Protein AF-A0A4V5U7V6-F1 (afdb_monomer)

Secondary structure (DSSP, 8-state):
--HHHHHHHHHHHHHHHHHHHHHTTTTSTTHHHHHHHHHHHHHHHHHHHHHHH--EEEEE-TTT-PEEETT--PEEESTTS-EEE-HHHHHHHHTEEEHHHHHHHTTPPTTHHHHHHHTTTGGGGTTTSEEEETTEEEEETHHIIIIITTTS-SHHHH--HHHHHHHHHHHHHHHHHHHHHHTTT-GGGHHHHHHHHHHHHHHHHHHHHHHTT-S-EE-TTT--EE--SSPPPEETTEE--HHHHHHHHTEEEHHHHHHHTTPPTTHHHHHHHTTTTHHHHHTTSEEEETTEEEEEHHHHHHHHS----------------HHHHHHHHHHHHT--

pLDDT: mean 77.73, std 13.12, range [35.53, 94.88]

Solvent-accessible surface area (backbone atoms only — not comparable to full-atom values): 19075 Å² total; per-residue (Å²): 132,58,74,68,57,56,52,51,55,51,42,54,53,35,51,54,52,37,52,54,41,61,77,40,35,92,78,43,85,62,28,67,55,52,41,46,52,37,51,51,48,40,51,51,51,56,50,51,54,50,47,78,71,49,56,74,35,98,49,51,16,75,68,64,72,42,68,35,43,64,86,57,80,53,55,61,39,61,98,81,50,76,47,32,36,43,65,59,60,39,51,60,52,56,41,51,30,32,56,72,36,47,30,61,77,69,73,46,65,87,71,50,64,65,55,38,46,78,52,67,47,42,70,41,43,82,63,42,45,31,43,82,48,92,94,44,43,39,36,34,55,65,55,44,65,51,29,56,74,66,69,66,45,51,62,45,57,72,40,26,60,64,57,52,50,50,52,51,42,52,50,47,52,50,50,50,53,55,44,61,68,42,46,84,79,41,81,83,47,60,66,57,51,53,51,46,53,52,51,44,54,51,50,49,55,50,51,49,33,48,62,68,59,69,56,82,44,53,14,70,73,76,66,43,72,47,81,68,89,60,73,79,67,40,45,54,88,45,32,71,30,68,47,58,39,51,52,46,63,36,53,38,35,57,71,55,48,26,64,75,68,74,44,65,86,66,49,67,62,52,37,50,78,68,59,75,44,49,74,38,38,78,59,46,45,32,49,76,36,77,94,45,50,40,32,34,51,64,60,50,26,52,72,78,52,70,60,80,83,73,81,72,76,74,71,64,76,74,68,76,54,65,68,60,54,51,51,52,49,55,56,59,62,70,76,109

Structure (mmCIF, N/CA/C/O backbone):
data_AF-A0A4V5U7V6-F1
#
_entry.id   AF-A0A4V5U7V6-F1
#
loop_
_atom_site.group_PDB
_atom_site.id
_atom_site.type_symbol
_atom_site.label_atom_id
_atom_site.label_alt_id
_atom_site.label_comp_id
_atom_site.label_asym_id
_atom_site.label_entity_id
_atom_site.label_seq_id
_atom_site.pdbx_PDB_ins_code
_atom_site.Cartn_x
_atom_site.Cartn_y
_atom_site.Cartn_z
_atom_site.occupancy
_atom_site.B_iso_or_equiv
_atom_site.auth_seq_id
_atom_site.auth_comp_id
_atom_site.auth_asym_id
_atom_site.auth_atom_id
_atom_site.pdbx_PDB_model_num
ATOM 1 N N . MET A 1 1 ? 37.228 -2.764 10.387 1.00 49.88 1 MET A N 1
ATOM 2 C CA . MET A 1 1 ? 36.038 -2.116 9.800 1.00 49.88 1 MET A CA 1
ATOM 3 C C . MET A 1 1 ? 34.818 -2.808 10.359 1.00 49.88 1 MET A C 1
ATOM 5 O O . MET A 1 1 ? 34.787 -4.036 10.339 1.00 49.88 1 MET A O 1
ATOM 9 N N . ASN A 1 2 ? 33.888 -2.053 10.942 1.00 70.06 2 ASN A N 1
ATOM 10 C CA . ASN A 1 2 ? 32.629 -2.613 11.413 1.00 70.06 2 ASN A CA 1
ATOM 11 C C . ASN A 1 2 ? 31.788 -2.996 10.186 1.00 70.06 2 ASN A C 1
ATOM 13 O O . ASN A 1 2 ? 31.795 -2.268 9.197 1.00 70.06 2 ASN A O 1
ATOM 17 N N . ILE A 1 3 ? 31.067 -4.118 10.235 1.00 69.56 3 ILE A N 1
ATOM 18 C CA . ILE A 1 3 ? 30.175 -4.543 9.142 1.00 69.56 3 ILE A CA 1
ATOM 19 C C . ILE A 1 3 ? 29.204 -3.406 8.797 1.00 69.56 3 ILE A C 1
ATOM 21 O O . ILE A 1 3 ? 28.941 -3.155 7.629 1.00 69.56 3 ILE A O 1
ATOM 25 N N . PHE A 1 4 ? 28.735 -2.659 9.799 1.00 69.25 4 PHE A N 1
ATOM 26 C CA . PHE A 1 4 ? 27.843 -1.517 9.599 1.00 69.25 4 PHE A CA 1
ATOM 27 C C . PHE A 1 4 ? 28.471 -0.354 8.810 1.00 69.25 4 PHE A C 1
ATOM 29 O O . PHE A 1 4 ? 27.756 0.258 8.021 1.00 69.25 4 PHE A O 1
ATOM 36 N N . ASP A 1 5 ? 29.779 -0.106 8.948 1.00 71.81 5 ASP A N 1
ATOM 37 C CA . ASP A 1 5 ? 30.481 0.962 8.215 1.00 71.81 5 ASP A CA 1
ATOM 38 C C . ASP A 1 5 ? 30.550 0.647 6.710 1.00 71.81 5 ASP A C 1
ATOM 40 O O . ASP A 1 5 ? 30.402 1.533 5.872 1.00 71.81 5 ASP A O 1
ATOM 44 N N . ASP A 1 6 ? 30.721 -0.634 6.363 1.00 77.69 6 ASP A N 1
ATOM 45 C CA . ASP A 1 6 ? 30.740 -1.119 4.976 1.00 77.69 6 ASP A CA 1
ATOM 46 C C . ASP A 1 6 ? 29.344 -1.020 4.326 1.00 77.69 6 ASP A C 1
ATOM 48 O O . ASP A 1 6 ? 29.199 -0.608 3.173 1.00 77.69 6 ASP A O 1
ATOM 52 N N . TYR A 1 7 ? 28.282 -1.298 5.098 1.00 78.12 7 TYR A N 1
ATOM 53 C CA . TYR A 1 7 ? 26.900 -1.067 4.657 1.00 78.12 7 TYR A CA 1
ATOM 54 C C . TYR A 1 7 ? 26.616 0.418 4.402 1.00 78.12 7 TYR A C 1
ATOM 56 O O . TYR A 1 7 ? 25.991 0.740 3.392 1.00 78.12 7 TYR A O 1
ATOM 64 N N . ASP A 1 8 ? 27.073 1.315 5.278 1.00 79.75 8 ASP A N 1
ATOM 65 C CA . ASP A 1 8 ? 26.863 2.759 5.120 1.00 79.75 8 ASP A CA 1
ATOM 66 C C . ASP A 1 8 ? 27.609 3.328 3.918 1.00 79.75 8 ASP A C 1
ATOM 68 O O . ASP A 1 8 ? 27.032 4.070 3.121 1.00 79.75 8 ASP A O 1
ATOM 72 N N . GLN A 1 9 ? 28.857 2.908 3.719 1.00 83.81 9 GLN A N 1
ATOM 73 C CA . GLN A 1 9 ? 29.634 3.308 2.553 1.0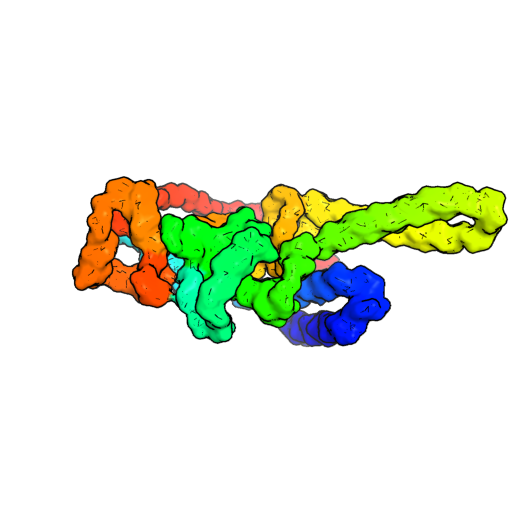0 83.81 9 GLN A CA 1
ATOM 74 C C . GLN A 1 9 ? 28.996 2.812 1.249 1.00 83.81 9 GLN A C 1
ATOM 76 O O . GLN A 1 9 ? 28.960 3.542 0.254 1.00 83.81 9 GLN A O 1
ATOM 81 N N . LYS A 1 10 ? 28.454 1.586 1.240 1.00 83.50 10 LYS A N 1
ATOM 82 C CA . LYS A 1 10 ? 27.773 1.046 0.061 1.00 83.50 10 LYS A CA 1
ATOM 83 C C . LYS A 1 10 ? 26.443 1.745 -0.218 1.00 83.50 10 LYS A C 1
ATOM 85 O O . LYS A 1 10 ? 26.123 1.976 -1.382 1.00 83.50 10 LYS A O 1
ATOM 90 N N . LEU A 1 11 ? 25.689 2.107 0.820 1.00 84.44 11 LEU A N 1
ATOM 91 C CA . LEU A 1 11 ? 24.453 2.878 0.677 1.00 84.44 11 LEU A CA 1
ATOM 92 C C . LEU A 1 11 ? 24.714 4.267 0.101 1.00 84.44 11 LEU A C 1
ATOM 94 O O . LEU A 1 11 ? 24.026 4.660 -0.836 1.00 84.44 11 LEU A O 1
ATOM 98 N N . ASP A 1 12 ? 25.736 4.968 0.589 1.00 86.69 12 ASP A N 1
ATOM 99 C CA . ASP A 1 12 ? 26.117 6.289 0.078 1.00 86.69 12 ASP A CA 1
ATOM 100 C C . ASP A 1 12 ? 26.513 6.238 -1.412 1.00 86.69 12 ASP A C 1
ATOM 102 O O . ASP A 1 12 ? 26.085 7.067 -2.215 1.00 86.69 12 ASP A O 1
ATOM 106 N N . GLN A 1 13 ? 27.252 5.201 -1.828 1.00 87.75 13 GLN A N 1
ATOM 107 C CA . GLN A 1 13 ? 27.568 4.970 -3.245 1.00 87.75 13 GLN A CA 1
ATOM 108 C C . GLN A 1 13 ? 26.318 4.743 -4.101 1.00 87.75 13 GLN A C 1
ATOM 110 O O . GLN A 1 13 ? 26.223 5.277 -5.206 1.00 87.75 13 GLN A O 1
ATOM 115 N N . LEU A 1 14 ? 25.370 3.943 -3.612 1.00 85.06 14 LEU A N 1
ATOM 116 C CA . LEU A 1 14 ? 24.139 3.653 -4.342 1.00 85.06 14 LEU A CA 1
ATOM 117 C C . LEU A 1 14 ? 23.226 4.884 -4.426 1.00 85.06 14 LEU A C 1
ATOM 119 O O . LEU A 1 14 ? 22.639 5.118 -5.478 1.00 85.06 14 LEU A O 1
ATOM 123 N N . HIS A 1 15 ? 23.147 5.701 -3.371 1.00 83.06 15 HIS A N 1
ATOM 124 C CA . HIS A 1 15 ? 22.410 6.967 -3.394 1.00 83.06 15 HIS A CA 1
ATOM 125 C C . HIS A 1 15 ? 22.985 7.943 -4.427 1.00 83.06 15 HIS A C 1
ATOM 127 O O . HIS A 1 15 ? 22.228 8.464 -5.242 1.00 83.06 15 HIS A O 1
ATOM 133 N N . LYS A 1 16 ? 24.313 8.100 -4.481 1.00 87.44 16 LYS A N 1
ATOM 134 C CA . LYS A 1 16 ? 24.987 8.916 -5.507 1.00 87.44 16 LYS A CA 1
ATOM 135 C C . LYS A 1 16 ? 24.740 8.400 -6.924 1.00 87.44 16 LYS A C 1
ATOM 137 O O . LYS A 1 16 ? 24.491 9.182 -7.835 1.00 87.44 16 LYS A O 1
ATOM 142 N N . ALA A 1 17 ? 24.777 7.080 -7.116 1.00 83.38 17 ALA A N 1
ATOM 143 C CA . ALA A 1 17 ? 24.455 6.471 -8.405 1.00 83.38 17 ALA A CA 1
ATOM 144 C C . ALA A 1 17 ? 22.991 6.719 -8.803 1.00 83.38 17 ALA A C 1
ATOM 146 O O . ALA A 1 17 ? 22.705 6.985 -9.966 1.00 83.38 17 ALA A O 1
ATOM 147 N N . HIS A 1 18 ? 22.069 6.664 -7.841 1.00 81.31 18 HIS A N 1
ATOM 148 C CA . HIS A 1 18 ? 20.660 6.948 -8.080 1.00 81.31 18 HIS A CA 1
ATOM 149 C C . HIS A 1 18 ? 20.425 8.409 -8.484 1.00 81.31 18 HIS A C 1
ATOM 151 O O . HIS A 1 18 ? 19.714 8.661 -9.452 1.00 81.31 18 HIS A O 1
ATOM 157 N N . GLU A 1 19 ? 21.056 9.362 -7.793 1.00 81.56 19 GLU A N 1
ATOM 158 C CA . GLU A 1 19 ? 20.987 10.789 -8.134 1.00 81.56 19 GLU A CA 1
ATOM 159 C C . GLU A 1 19 ? 21.502 11.059 -9.552 1.00 81.56 19 GLU A C 1
ATOM 161 O O . GLU A 1 19 ? 20.812 11.716 -10.329 1.00 81.56 19 GLU A O 1
ATOM 166 N N . ALA A 1 20 ? 22.636 10.464 -9.934 1.00 82.31 20 ALA A N 1
ATOM 167 C CA . ALA A 1 20 ? 23.183 10.588 -11.286 1.00 82.31 20 ALA A CA 1
ATOM 168 C C . ALA A 1 20 ? 22.248 10.009 -12.368 1.00 82.31 20 ALA A C 1
ATOM 170 O O . ALA A 1 20 ? 22.123 10.573 -13.455 1.00 82.31 20 ALA A O 1
ATOM 171 N N . ILE A 1 21 ? 21.556 8.897 -12.080 1.00 79.69 21 ILE A N 1
ATOM 172 C CA . ILE A 1 21 ? 20.569 8.321 -13.009 1.00 79.69 21 ILE A CA 1
ATOM 173 C C . ILE A 1 21 ? 19.358 9.245 -13.170 1.00 79.69 21 ILE A C 1
ATOM 175 O O . ILE A 1 21 ? 18.838 9.363 -14.278 1.00 79.69 21 ILE A O 1
ATOM 179 N N . ILE A 1 22 ? 18.900 9.898 -12.097 1.00 77.50 22 ILE A N 1
ATOM 180 C CA . ILE A 1 22 ? 17.799 10.869 -12.177 1.00 77.50 22 ILE A CA 1
ATOM 181 C C . ILE A 1 22 ? 18.229 12.108 -12.972 1.00 77.50 22 ILE A C 1
ATOM 183 O O . ILE A 1 22 ? 17.466 12.586 -13.809 1.00 77.50 22 ILE A O 1
ATOM 187 N N . GLU A 1 23 ? 19.437 12.622 -12.739 1.00 82.75 23 GLU A N 1
ATOM 188 C CA . GLU A 1 23 ? 19.948 13.819 -13.418 1.00 82.75 23 GLU A CA 1
ATOM 189 C C . GLU A 1 23 ? 20.074 13.614 -14.935 1.00 82.75 23 GLU A C 1
ATOM 191 O O . GLU A 1 23 ? 19.765 14.511 -15.718 1.00 82.75 23 GLU A O 1
ATOM 196 N N . HIS A 1 24 ? 20.454 12.409 -15.363 1.00 82.00 24 HIS A N 1
ATOM 197 C CA . HIS A 1 24 ? 20.621 12.051 -16.775 1.00 82.00 24 HIS A CA 1
ATOM 198 C C . HIS A 1 24 ? 19.517 11.119 -17.290 1.00 82.00 24 HIS A C 1
ATOM 200 O O . HIS A 1 24 ? 19.703 10.383 -18.263 1.00 82.00 24 HIS A O 1
ATOM 206 N N . PHE A 1 25 ? 18.342 11.150 -16.658 1.00 71.56 25 PHE A N 1
ATOM 207 C CA . PHE A 1 25 ? 17.263 10.193 -16.913 1.00 71.56 25 PHE A CA 1
ATOM 208 C C . PHE A 1 25 ? 16.831 10.144 -18.384 1.00 71.56 25 PHE A C 1
ATOM 210 O O . PHE A 1 25 ? 16.525 9.082 -18.918 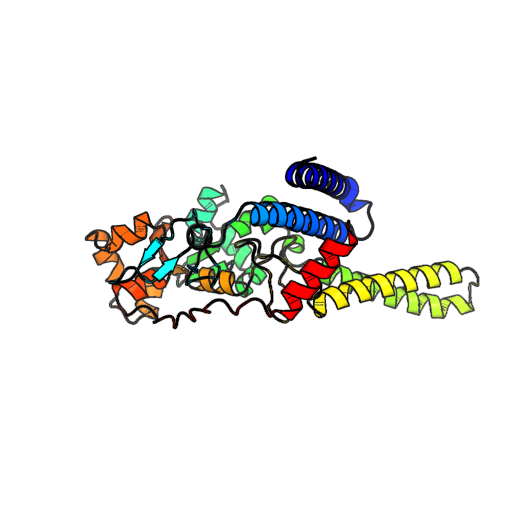1.00 71.56 25 PHE A O 1
ATOM 217 N N . HIS A 1 26 ? 16.827 11.292 -19.061 1.00 70.25 26 HIS A N 1
ATOM 218 C CA . HIS A 1 26 ? 16.418 11.396 -20.463 1.00 70.25 26 HIS A CA 1
ATOM 219 C C . HIS A 1 26 ? 17.509 10.979 -21.463 1.00 70.25 26 HIS A C 1
ATOM 221 O O . HIS A 1 26 ? 17.208 10.761 -22.634 1.00 70.25 26 HIS A O 1
ATOM 227 N N . GLU A 1 27 ? 18.757 10.859 -21.013 1.00 75.06 27 GLU A N 1
ATOM 228 C CA . GLU A 1 27 ? 19.923 10.557 -21.851 1.00 75.06 27 GLU A CA 1
ATOM 229 C C . GLU A 1 27 ? 20.339 9.082 -21.748 1.00 75.06 27 GLU A C 1
ATOM 231 O O . GLU A 1 27 ? 20.964 8.532 -22.659 1.00 75.06 27 GLU A O 1
ATOM 236 N N . LEU A 1 28 ? 19.968 8.415 -20.650 1.00 68.25 28 LEU A N 1
ATOM 237 C CA . LEU A 1 28 ? 20.347 7.036 -20.371 1.00 68.25 28 LEU A CA 1
ATOM 238 C C . LEU A 1 28 ? 19.379 6.021 -21.009 1.00 68.25 28 LEU A C 1
ATOM 240 O O . LEU A 1 28 ? 18.157 6.116 -20.852 1.00 68.25 28 LEU A O 1
ATOM 244 N N . PRO A 1 29 ? 19.890 4.968 -21.676 1.00 64.69 29 PRO A N 1
ATOM 245 C CA . PRO A 1 29 ? 19.044 3.875 -22.137 1.00 64.69 29 PRO A CA 1
ATOM 246 C C . PRO A 1 29 ? 18.485 3.096 -20.938 1.00 64.69 29 PRO A C 1
ATOM 248 O O . PRO A 1 29 ? 19.225 2.697 -20.044 1.00 64.69 29 PRO A O 1
ATOM 251 N N . ASP A 1 30 ? 17.176 2.842 -20.937 1.00 63.41 30 ASP A N 1
ATOM 252 C CA . ASP A 1 30 ? 16.476 2.111 -19.870 1.00 63.41 30 ASP A CA 1
ATOM 253 C C . ASP A 1 30 ? 16.604 2.777 -18.487 1.00 63.41 30 ASP A C 1
ATOM 255 O O . ASP A 1 30 ? 16.595 2.088 -17.464 1.00 63.41 30 ASP A O 1
ATOM 259 N N . ALA A 1 31 ? 16.703 4.112 -18.438 1.00 66.50 31 ALA A N 1
ATOM 260 C CA . ALA A 1 31 ? 16.844 4.884 -17.201 1.00 66.50 31 ALA A CA 1
ATOM 261 C C . ALA A 1 31 ? 15.814 4.499 -16.126 1.00 66.50 31 ALA A C 1
ATOM 263 O O . ALA A 1 31 ? 16.182 4.323 -14.967 1.00 66.50 31 ALA A O 1
ATOM 264 N N . SER A 1 32 ? 14.556 4.249 -16.509 1.00 63.47 32 SER A N 1
ATOM 265 C CA . SER A 1 32 ? 13.504 3.759 -15.605 1.00 63.47 32 SER A CA 1
ATOM 266 C C . SER A 1 32 ? 13.885 2.449 -14.902 1.00 63.47 32 SER A C 1
ATOM 268 O O . SER A 1 32 ? 13.699 2.312 -13.694 1.00 63.47 32 SER A O 1
ATOM 270 N N . TYR A 1 33 ? 14.448 1.484 -15.640 1.00 64.62 33 TYR A N 1
ATOM 271 C CA . TYR A 1 33 ? 14.903 0.208 -15.082 1.00 64.62 33 TYR A CA 1
ATOM 272 C C . TYR A 1 33 ? 16.172 0.382 -14.244 1.00 64.62 33 TYR A C 1
ATOM 274 O O . TYR A 1 33 ? 16.295 -0.234 -13.188 1.00 64.62 33 TYR A O 1
ATOM 282 N N . GLN A 1 34 ? 17.112 1.216 -14.693 1.00 69.25 34 GLN A N 1
ATOM 283 C CA . GLN A 1 34 ? 18.350 1.473 -13.956 1.00 69.25 34 GLN A CA 1
ATOM 284 C C . GLN A 1 34 ? 18.064 2.150 -12.611 1.00 69.25 34 GLN A C 1
ATOM 286 O O . GLN A 1 34 ? 18.539 1.672 -11.582 1.00 69.25 34 GLN A O 1
ATOM 291 N N . ALA A 1 35 ? 17.220 3.187 -12.604 1.00 68.81 35 ALA A N 1
ATOM 292 C CA . ALA A 1 35 ? 16.759 3.857 -11.391 1.00 68.81 35 ALA A CA 1
ATOM 293 C C . ALA A 1 35 ? 16.088 2.852 -10.452 1.00 68.81 35 ALA A C 1
ATOM 295 O O . ALA A 1 35 ? 16.489 2.711 -9.298 1.00 68.81 35 ALA A O 1
ATOM 296 N N . PHE A 1 36 ? 15.149 2.057 -10.976 1.00 64.69 36 PHE A N 1
ATOM 297 C CA . PHE A 1 36 ? 14.493 0.999 -10.213 1.00 64.69 36 PHE A CA 1
ATOM 298 C C . PHE A 1 36 ? 15.490 -0.007 -9.612 1.00 64.69 36 PHE A C 1
ATOM 300 O O . PHE A 1 36 ? 15.376 -0.352 -8.435 1.00 64.69 36 PHE A O 1
ATOM 307 N N . SER A 1 37 ? 16.464 -0.476 -10.396 1.00 69.25 37 SER A N 1
ATOM 308 C CA . SER A 1 37 ? 17.466 -1.453 -9.962 1.00 69.25 37 SER A CA 1
ATOM 309 C C . SER A 1 37 ? 18.327 -0.898 -8.831 1.00 69.25 37 SER A C 1
ATOM 311 O O . SER A 1 37 ? 18.523 -1.577 -7.823 1.00 69.25 37 SER A O 1
ATOM 313 N N . VAL A 1 38 ? 18.797 0.346 -8.960 1.00 74.06 38 VAL A N 1
ATOM 314 C CA . VAL A 1 38 ? 19.600 0.999 -7.921 1.00 74.06 38 VAL A CA 1
ATOM 315 C C . VAL A 1 38 ? 18.760 1.258 -6.672 1.00 74.06 38 VAL A C 1
ATOM 317 O O . VAL A 1 38 ? 19.194 0.920 -5.576 1.00 74.06 38 VAL A O 1
ATOM 320 N N . GLU A 1 39 ? 17.521 1.743 -6.792 1.00 66.88 39 GLU A N 1
ATOM 321 C CA . GLU A 1 39 ? 16.628 1.878 -5.634 1.00 66.88 39 GLU A CA 1
ATOM 322 C C . GLU A 1 39 ? 16.313 0.536 -4.964 1.00 66.88 39 GLU A C 1
ATOM 324 O O . GLU A 1 39 ? 16.122 0.464 -3.747 1.00 66.88 39 GLU A O 1
ATOM 329 N N . ALA A 1 40 ? 16.181 -0.539 -5.740 1.00 63.75 40 ALA A N 1
ATOM 330 C CA . ALA A 1 40 ? 15.987 -1.878 -5.204 1.00 63.75 40 ALA A CA 1
ATOM 331 C C . ALA A 1 40 ? 17.232 -2.340 -4.430 1.00 63.75 40 ALA A C 1
ATOM 333 O O . ALA A 1 40 ? 17.095 -2.937 -3.360 1.00 63.75 40 ALA A O 1
ATOM 334 N N . GLU A 1 41 ? 18.436 -2.023 -4.913 1.00 70.06 41 GLU A N 1
ATOM 335 C CA . GLU A 1 41 ? 19.688 -2.278 -4.196 1.00 70.06 41 GLU A CA 1
ATOM 336 C C . GLU A 1 41 ? 19.819 -1.440 -2.923 1.00 70.06 41 GLU A C 1
ATOM 338 O O . GLU A 1 41 ? 20.085 -2.021 -1.870 1.00 70.06 41 GLU A O 1
ATOM 343 N N . ILE A 1 42 ? 19.548 -0.130 -2.974 1.00 74.06 42 ILE A N 1
ATOM 344 C CA . ILE A 1 42 ? 19.508 0.754 -1.794 1.00 74.06 42 ILE A CA 1
ATOM 345 C C . ILE A 1 42 ? 18.581 0.148 -0.744 1.00 74.06 42 ILE A C 1
ATOM 347 O O . ILE A 1 42 ? 18.988 -0.105 0.389 1.00 74.06 42 ILE A O 1
ATOM 351 N N . ARG A 1 43 ? 17.341 -0.174 -1.134 1.00 63.06 43 ARG A N 1
ATOM 352 C CA . ARG A 1 43 ? 16.363 -0.803 -0.237 1.00 63.06 43 ARG A CA 1
ATOM 353 C C . ARG A 1 43 ? 16.888 -2.120 0.327 1.00 63.06 43 ARG A C 1
ATOM 355 O O . ARG A 1 43 ? 16.771 -2.358 1.525 1.00 63.06 43 ARG A O 1
ATOM 362 N N . ASN A 1 44 ? 17.496 -2.975 -0.491 1.00 64.69 44 ASN A N 1
ATOM 363 C CA . ASN A 1 44 ? 18.045 -4.248 -0.026 1.00 64.69 44 ASN A CA 1
ATOM 364 C C . ASN A 1 44 ? 19.184 -4.072 0.987 1.00 64.69 44 ASN A C 1
ATOM 366 O O . ASN A 1 44 ? 19.208 -4.799 1.983 1.00 64.69 44 ASN A O 1
ATOM 370 N N . PHE A 1 45 ? 20.102 -3.132 0.760 1.00 70.88 45 PHE A N 1
ATOM 371 C CA . PHE A 1 45 ? 21.208 -2.848 1.675 1.00 70.88 45 PHE A CA 1
ATOM 372 C C . PHE A 1 45 ? 20.716 -2.209 2.979 1.00 70.88 45 PHE A C 1
ATOM 374 O O . PHE A 1 45 ? 21.066 -2.709 4.049 1.00 70.88 45 PHE A O 1
ATOM 381 N N . SER A 1 46 ? 19.829 -1.213 2.912 1.00 67.31 46 SER A N 1
ATOM 382 C CA . SER A 1 46 ? 19.236 -0.570 4.093 1.00 67.31 46 SER A CA 1
ATOM 383 C C . SER A 1 46 ? 18.489 -1.578 4.960 1.00 67.31 46 SER A C 1
ATOM 385 O O . SER A 1 46 ? 18.663 -1.610 6.174 1.00 67.31 46 SER A O 1
ATOM 387 N N . LEU A 1 47 ? 17.726 -2.482 4.341 1.00 62.69 47 LEU A N 1
ATOM 388 C CA . LEU A 1 47 ? 16.974 -3.516 5.056 1.00 62.69 47 LEU A CA 1
ATOM 389 C C . LEU A 1 47 ? 17.863 -4.644 5.601 1.00 62.69 47 LEU A C 1
ATOM 391 O O . LEU A 1 47 ? 17.547 -5.234 6.632 1.00 62.69 47 LEU A O 1
ATOM 395 N N . ARG A 1 48 ? 18.963 -5.002 4.923 1.00 68.81 48 ARG A N 1
ATOM 396 C CA . ARG A 1 48 ? 19.954 -5.948 5.474 1.00 68.81 48 ARG A CA 1
ATOM 397 C C . ARG A 1 48 ? 20.616 -5.361 6.713 1.00 68.81 48 ARG A C 1
ATOM 399 O O . ARG A 1 48 ? 20.721 -6.068 7.712 1.00 68.81 48 ARG A O 1
ATOM 406 N N . LYS A 1 49 ? 20.972 -4.075 6.663 1.00 71.62 49 LYS A N 1
ATOM 407 C CA . LYS A 1 49 ? 21.450 -3.321 7.821 1.00 71.62 49 LYS A CA 1
ATOM 408 C C . LYS A 1 49 ? 20.410 -3.336 8.949 1.00 71.62 49 LYS A C 1
ATOM 410 O O . LYS A 1 49 ? 20.744 -3.736 10.059 1.00 71.62 49 LYS A O 1
ATOM 415 N N . GLU A 1 50 ? 19.144 -3.039 8.638 1.00 64.38 50 GLU A N 1
ATOM 416 C CA . GLU A 1 50 ? 18.021 -3.060 9.594 1.00 64.38 50 GLU A CA 1
ATOM 417 C C . GLU A 1 50 ? 17.835 -4.446 10.246 1.00 64.38 50 GLU A C 1
ATOM 419 O O . GLU A 1 50 ? 17.636 -4.558 11.451 1.00 64.38 50 GLU A O 1
ATOM 424 N N . ARG A 1 51 ? 17.960 -5.541 9.489 1.00 62.34 51 ARG A N 1
ATOM 425 C CA . ARG A 1 51 ? 17.841 -6.908 10.033 1.00 62.34 51 ARG A CA 1
ATOM 426 C C . ARG A 1 51 ? 19.000 -7.318 10.918 1.00 62.34 51 ARG A C 1
ATOM 428 O O . ARG A 1 51 ? 18.776 -8.031 11.885 1.00 62.34 51 ARG A O 1
ATOM 435 N N . LEU A 1 52 ? 20.217 -6.902 10.578 1.00 65.62 52 LEU A N 1
ATOM 436 C CA . LEU A 1 52 ? 21.375 -7.132 11.441 1.00 65.62 52 LEU A CA 1
ATOM 437 C C . LEU A 1 52 ? 21.210 -6.405 12.784 1.00 65.62 52 LEU A C 1
ATOM 439 O O . LEU A 1 52 ? 21.768 -6.856 13.778 1.00 65.62 52 LEU A O 1
ATOM 443 N N . SER A 1 53 ? 20.406 -5.337 12.823 1.00 62.00 53 SER A N 1
ATOM 444 C CA . SER A 1 53 ? 20.010 -4.651 14.056 1.00 62.00 53 SER A CA 1
ATOM 445 C C . SER A 1 53 ? 18.740 -5.189 14.734 1.00 62.00 53 SER A C 1
ATOM 447 O O . SER A 1 53 ? 18.523 -4.872 15.898 1.00 62.00 53 SER A O 1
ATOM 449 N N . ILE A 1 54 ? 17.901 -5.998 14.069 1.00 63.03 54 ILE A N 1
ATOM 450 C CA . ILE A 1 54 ? 16.630 -6.483 14.640 1.00 63.03 54 ILE A CA 1
ATOM 451 C C . ILE A 1 54 ? 16.782 -7.900 15.195 1.00 63.03 54 ILE A C 1
ATOM 453 O O . ILE A 1 54 ? 17.029 -8.857 14.462 1.00 63.03 54 ILE A O 1
ATOM 457 N N . ILE A 1 55 ? 16.489 -8.058 16.486 1.00 66.25 55 ILE A N 1
ATOM 458 C CA . ILE A 1 55 ? 16.254 -9.363 17.109 1.00 66.25 55 ILE A CA 1
ATOM 459 C C . ILE A 1 55 ? 14.763 -9.702 16.920 1.00 66.25 55 ILE A C 1
ATOM 461 O O . ILE A 1 55 ? 13.913 -9.019 17.502 1.00 66.25 55 ILE A O 1
ATOM 465 N N . PRO A 1 56 ? 14.397 -10.706 16.098 1.00 62.00 56 PRO A N 1
ATOM 466 C CA . PRO A 1 56 ? 12.996 -11.057 15.887 1.00 62.00 56 PRO A CA 1
ATOM 467 C C . PRO A 1 56 ? 12.397 -11.653 17.165 1.00 62.00 56 PRO A C 1
ATOM 469 O O . PRO A 1 56 ? 12.991 -12.522 17.806 1.00 62.00 56 PRO A O 1
ATOM 472 N N . SER A 1 57 ? 11.200 -11.199 17.534 1.00 68.38 57 SER A N 1
ATOM 473 C CA . SER A 1 57 ? 10.445 -11.774 18.647 1.00 68.38 57 SER A CA 1
ATOM 474 C C . SER A 1 57 ? 9.694 -13.043 18.219 1.00 68.38 57 SER A C 1
ATOM 476 O O . SER A 1 57 ? 9.484 -13.302 17.035 1.00 68.38 57 SER A O 1
ATOM 478 N N . LYS A 1 58 ? 9.211 -13.820 19.198 1.00 72.56 58 LYS A N 1
ATOM 479 C CA . LYS A 1 58 ? 8.299 -14.959 18.958 1.00 72.56 58 LYS A CA 1
ATOM 480 C C . LYS A 1 58 ? 6.878 -14.528 18.568 1.00 72.56 58 LYS A C 1
ATOM 482 O O . LYS A 1 58 ? 6.029 -15.380 18.325 1.00 72.56 58 LYS A O 1
ATOM 487 N N . THR A 1 59 ? 6.603 -13.227 18.558 1.00 80.19 59 THR A N 1
ATOM 488 C CA . THR A 1 59 ? 5.262 -12.682 18.371 1.00 80.19 59 THR A CA 1
ATOM 489 C C . THR A 1 59 ? 5.101 -12.200 16.938 1.00 80.19 59 THR A C 1
ATOM 491 O O . THR A 1 59 ? 5.934 -11.443 16.441 1.00 80.19 59 THR A O 1
ATOM 494 N N . SER A 1 60 ? 4.017 -12.602 16.280 1.00 85.19 60 SER A N 1
ATOM 495 C CA . SER A 1 60 ? 3.642 -12.095 14.963 1.00 85.19 60 SER A CA 1
ATOM 496 C C . SER A 1 60 ? 2.467 -11.116 15.032 1.00 85.19 60 SER A C 1
ATOM 498 O O . SER A 1 60 ? 1.613 -11.165 15.925 1.00 85.19 60 SER A O 1
ATOM 500 N N . CYS A 1 61 ? 2.432 -10.207 14.064 1.00 86.62 61 CYS A N 1
ATOM 501 C CA . CYS A 1 61 ? 1.281 -9.379 13.755 1.00 86.62 61 CYS A CA 1
ATOM 502 C C . CYS A 1 61 ? 0.203 -10.233 13.087 1.00 86.62 61 CYS A C 1
ATOM 504 O O . CYS A 1 61 ? 0.477 -10.909 12.104 1.00 86.62 61 CYS A O 1
ATOM 506 N N . HIS A 1 62 ? -1.030 -10.143 13.570 1.00 88.38 62 HIS A N 1
ATOM 507 C CA . HIS A 1 62 ? -2.163 -10.914 13.059 1.00 88.38 62 HIS A CA 1
ATOM 508 C C . HIS A 1 62 ? -2.793 -10.295 11.796 1.00 88.38 62 HIS A C 1
ATOM 510 O O . HIS A 1 62 ? -3.646 -10.906 11.165 1.00 88.38 62 HIS A O 1
ATOM 516 N N . LEU A 1 63 ? -2.397 -9.070 11.422 1.00 85.81 63 LEU A N 1
ATOM 517 C CA . LEU A 1 63 ? -2.875 -8.407 10.202 1.00 85.81 63 LEU A CA 1
ATOM 518 C C . LEU A 1 63 ? -1.971 -8.651 8.988 1.00 85.81 63 LEU A C 1
ATOM 520 O O . LEU A 1 63 ? -2.466 -8.769 7.869 1.00 85.81 63 LEU A O 1
ATOM 524 N N . CYS A 1 64 ? -0.652 -8.700 9.188 1.00 81.69 64 CYS A N 1
ATOM 525 C CA . CYS A 1 64 ? 0.314 -8.873 8.099 1.00 81.69 64 CYS A CA 1
ATOM 526 C C . CYS A 1 64 ? 1.158 -10.148 8.198 1.00 81.69 64 CYS A C 1
ATOM 528 O O . CYS A 1 64 ? 2.029 -10.344 7.350 1.00 81.69 64 CYS A O 1
ATOM 530 N N . ASP A 1 65 ? 0.931 -10.975 9.223 1.00 81.00 65 ASP A N 1
ATOM 531 C CA . ASP A 1 65 ? 1.641 -12.230 9.511 1.00 81.00 65 ASP A CA 1
ATOM 532 C C . ASP A 1 65 ? 3.165 -12.083 9.690 1.00 81.00 65 ASP A C 1
ATOM 534 O O . ASP A 1 65 ? 3.922 -13.050 9.599 1.00 81.00 65 ASP A O 1
ATOM 538 N N . GLN A 1 66 ? 3.647 -10.867 9.965 1.00 78.06 66 GLN A N 1
ATOM 539 C CA . GLN A 1 66 ? 5.072 -10.593 10.169 1.00 78.06 66 GLN A CA 1
ATOM 540 C C . GLN A 1 66 ? 5.476 -10.713 11.628 1.00 78.06 66 GLN A C 1
ATOM 542 O O . GLN A 1 66 ? 4.733 -10.301 12.516 1.00 78.06 66 GLN A O 1
ATOM 547 N N . PHE A 1 67 ? 6.691 -11.201 11.868 1.00 79.50 67 PHE A N 1
ATOM 548 C CA . PHE A 1 67 ? 7.304 -11.166 13.191 1.00 79.50 67 PHE A CA 1
ATOM 549 C C . PHE A 1 67 ? 7.596 -9.729 13.618 1.00 79.50 67 PHE A C 1
ATOM 551 O O . PHE A 1 67 ? 8.145 -8.943 12.846 1.00 79.50 67 PHE A O 1
ATOM 558 N N . LEU A 1 68 ? 7.234 -9.418 14.857 1.00 80.31 68 LEU A N 1
ATOM 559 C CA . LEU A 1 68 ? 7.529 -8.145 15.500 1.00 80.31 68 LEU A CA 1
ATOM 560 C C . LEU A 1 68 ? 8.989 -8.124 15.948 1.00 80.31 68 LEU A C 1
ATOM 562 O O . LEU A 1 68 ? 9.524 -9.162 16.365 1.00 80.31 68 LEU A O 1
ATOM 566 N N . ALA A 1 69 ? 9.616 -6.950 15.924 1.00 75.62 69 ALA A N 1
ATOM 567 C CA . ALA A 1 69 ? 10.910 -6.773 16.574 1.00 75.62 69 ALA A CA 1
ATOM 568 C C . ALA A 1 69 ? 10.768 -6.966 18.095 1.00 75.62 69 ALA A C 1
ATOM 570 O O . ALA A 1 69 ? 9.711 -6.698 18.661 1.00 75.62 69 ALA A O 1
ATOM 571 N N . TYR A 1 70 ? 11.822 -7.431 18.772 1.00 70.62 70 TYR A N 1
ATOM 572 C CA . TYR A 1 70 ? 11.801 -7.638 20.227 1.00 70.62 70 TYR A CA 1
ATOM 573 C C . TYR A 1 70 ? 11.430 -6.370 21.015 1.00 70.62 70 TYR A C 1
ATOM 575 O O . TYR A 1 70 ? 10.737 -6.450 22.025 1.00 70.62 70 TYR A O 1
ATOM 583 N N . GLU A 1 71 ? 11.857 -5.208 20.526 1.00 75.00 71 GLU A N 1
ATOM 584 C CA . GLU A 1 71 ? 11.610 -3.901 21.143 1.00 75.00 71 GLU A CA 1
ATOM 585 C C . GLU A 1 71 ? 10.258 -3.287 20.738 1.00 75.00 71 GLU A C 1
ATOM 587 O O . GLU A 1 71 ? 9.810 -2.310 21.338 1.00 75.00 71 GLU A O 1
ATOM 592 N N . GLU A 1 72 ? 9.582 -3.846 19.730 1.00 77.75 72 GLU A N 1
ATOM 593 C CA . GLU A 1 72 ? 8.305 -3.327 19.245 1.00 77.75 72 GLU A CA 1
ATOM 594 C C . GLU A 1 72 ? 7.165 -3.733 20.189 1.00 77.75 72 GLU A C 1
ATOM 596 O O . GLU A 1 72 ? 6.922 -4.917 20.432 1.00 77.75 72 GLU A O 1
ATOM 601 N N . VAL A 1 73 ? 6.419 -2.746 20.696 1.00 82.75 73 VAL A N 1
ATOM 602 C CA . VAL A 1 73 ? 5.226 -2.981 21.521 1.00 82.75 73 VAL A CA 1
ATOM 603 C C . VAL A 1 73 ? 3.991 -3.034 20.614 1.00 82.75 73 VAL A C 1
ATOM 605 O O . VAL A 1 73 ? 3.560 -1.987 20.126 1.00 82.75 73 VAL A O 1
ATOM 608 N N . PRO A 1 74 ? 3.383 -4.213 20.380 1.00 87.06 74 PRO A N 1
ATOM 609 C CA . PRO A 1 74 ? 2.194 -4.300 19.546 1.00 87.06 74 PRO A CA 1
ATOM 610 C C . PRO A 1 74 ? 0.960 -3.754 20.257 1.00 87.06 74 PRO A C 1
ATOM 612 O O . PRO A 1 74 ? 0.801 -3.890 21.476 1.00 87.06 74 PRO A O 1
ATOM 615 N N . THR A 1 75 ? 0.009 -3.260 19.472 1.00 87.69 75 THR A N 1
ATOM 616 C CA . THR A 1 75 ? -1.349 -3.027 19.962 1.00 87.69 75 THR A CA 1
ATOM 617 C C . THR A 1 75 ? -2.037 -4.368 20.173 1.00 87.69 75 THR A C 1
ATOM 619 O O . THR A 1 75 ? -2.141 -5.175 19.248 1.00 87.69 75 THR A O 1
ATOM 622 N N . LYS A 1 76 ? -2.504 -4.601 21.404 1.00 87.88 76 LYS A N 1
ATOM 623 C CA . LYS A 1 76 ? -3.151 -5.851 21.810 1.00 87.88 76 LYS A CA 1
ATOM 624 C C . LYS A 1 76 ? -4.663 -5.684 21.913 1.00 87.88 76 LYS A C 1
ATOM 626 O O . LYS A 1 76 ? -5.127 -4.868 22.707 1.00 87.88 76 LYS A O 1
ATOM 631 N N . LEU A 1 77 ? -5.409 -6.493 21.166 1.00 85.69 77 LEU A N 1
ATOM 632 C CA . LEU A 1 77 ? -6.875 -6.538 21.156 1.00 85.69 77 LEU A CA 1
ATOM 633 C C . LEU A 1 77 ? -7.405 -7.890 21.665 1.00 85.69 77 LEU A C 1
ATOM 635 O O . LEU A 1 77 ? -6.643 -8.842 21.878 1.00 85.69 77 LEU A O 1
ATOM 639 N N . GLY A 1 78 ? -8.721 -7.978 21.868 1.00 79.69 78 GLY A N 1
ATOM 640 C CA . GLY A 1 78 ? -9.389 -9.158 22.407 1.00 79.69 78 GLY A CA 1
ATOM 641 C C . GLY A 1 78 ? -9.464 -9.174 23.932 1.00 79.69 78 GLY A C 1
ATOM 642 O O . GLY A 1 78 ? -8.615 -8.624 24.636 1.00 79.69 78 GLY A O 1
ATOM 643 N N . LYS A 1 79 ? -10.456 -9.899 24.469 1.00 73.94 79 LYS A N 1
ATOM 644 C CA . LYS A 1 79 ? -10.670 -10.065 25.924 1.00 73.94 79 LYS A CA 1
ATOM 645 C C . LYS A 1 79 ? -9.422 -10.568 26.663 1.00 73.94 79 LYS A C 1
ATOM 647 O O . LYS A 1 79 ? -9.190 -10.185 27.804 1.00 73.94 79 LYS A O 1
ATOM 652 N N . LYS A 1 80 ? -8.615 -11.410 26.005 1.00 76.06 80 LYS A N 1
ATOM 653 C CA . LYS A 1 80 ? -7.357 -11.970 26.532 1.00 76.06 80 LYS A CA 1
ATOM 654 C C . LYS A 1 80 ? -6.100 -11.212 26.075 1.00 76.06 80 LYS A C 1
ATOM 656 O O . LYS A 1 80 ? -5.000 -11.651 26.394 1.00 76.06 80 LYS A O 1
ATOM 661 N N . LYS A 1 81 ? -6.236 -10.106 25.327 1.00 80.00 81 LYS A N 1
ATOM 662 C CA . LYS A 1 81 ? -5.115 -9.358 24.722 1.00 80.00 81 LYS A CA 1
ATOM 663 C C . LYS A 1 81 ? -4.180 -10.237 23.875 1.00 80.00 81 LYS A C 1
ATOM 665 O O . LYS A 1 81 ? -2.970 -10.024 23.855 1.00 80.00 81 LYS A O 1
ATOM 670 N N . SER A 1 82 ? -4.735 -11.256 23.219 1.00 81.12 82 SER A N 1
ATOM 671 C CA . SER A 1 82 ? -3.984 -12.228 22.418 1.00 81.12 82 SER A CA 1
ATOM 672 C C . SER A 1 82 ? -3.763 -11.773 20.978 1.00 81.12 82 SER A C 1
ATOM 674 O O . SER A 1 82 ? -2.848 -12.265 20.326 1.00 81.12 82 SER A O 1
ATOM 676 N N . PHE A 1 83 ? -4.575 -10.836 20.485 1.00 85.44 83 PHE A N 1
ATOM 677 C CA . PHE A 1 83 ? -4.503 -10.367 19.109 1.00 85.44 83 PHE A CA 1
ATOM 678 C C . PHE A 1 83 ? -3.516 -9.202 19.007 1.00 85.44 83 PHE A C 1
ATOM 680 O O . PHE A 1 83 ? -3.776 -8.131 19.545 1.00 85.44 83 PHE A O 1
ATOM 687 N N . ASN A 1 84 ? -2.388 -9.403 18.327 1.00 89.44 84 ASN A N 1
ATOM 688 C CA . ASN A 1 84 ? -1.304 -8.421 18.220 1.00 89.44 84 ASN A CA 1
ATOM 689 C C . ASN A 1 84 ? -1.294 -7.748 16.843 1.00 89.44 84 ASN A C 1
ATOM 691 O O . ASN A 1 84 ? -1.314 -8.438 15.823 1.00 89.44 84 ASN A O 1
ATOM 695 N N . ILE A 1 85 ? -1.175 -6.421 16.815 1.00 90.25 85 ILE A N 1
ATOM 696 C CA . ILE A 1 85 ? -1.033 -5.617 15.595 1.00 90.25 85 ILE A CA 1
ATOM 697 C C . ILE A 1 85 ? 0.281 -4.828 15.659 1.00 90.25 85 ILE A C 1
ATOM 699 O O . ILE A 1 85 ? 0.555 -4.185 16.672 1.00 90.25 85 ILE A O 1
ATOM 703 N N . CYS A 1 86 ? 1.084 -4.880 14.591 1.00 89.06 86 CYS A N 1
ATOM 704 C CA . CYS A 1 86 ? 2.328 -4.112 14.473 1.00 89.06 86 CYS A CA 1
ATOM 705 C C . CYS A 1 86 ? 2.073 -2.627 14.194 1.00 89.06 86 CYS A C 1
ATOM 707 O O . CYS A 1 86 ? 1.052 -2.263 13.599 1.00 89.06 86 CYS A O 1
ATOM 709 N N . SER A 1 87 ? 3.045 -1.783 14.538 1.00 87.56 87 SER A N 1
ATOM 710 C CA . SER A 1 87 ? 2.996 -0.337 14.278 1.00 87.56 87 SER A CA 1
ATOM 711 C C . SER A 1 87 ? 2.817 -0.037 12.789 1.00 87.56 87 SER A C 1
ATOM 713 O O . SER 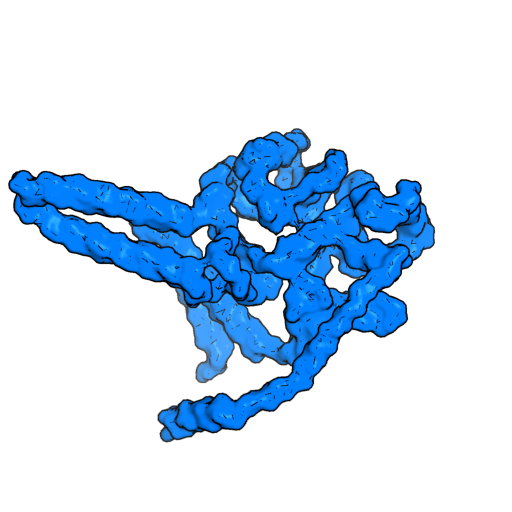A 1 87 ? 1.946 0.741 12.415 1.00 87.56 87 SER A O 1
ATOM 715 N N . LYS A 1 88 ? 3.525 -0.767 11.917 1.00 86.44 88 LYS A N 1
ATOM 716 C CA . LYS A 1 88 ? 3.451 -0.596 10.455 1.00 86.44 88 LYS A CA 1
ATOM 717 C C . LYS A 1 88 ? 2.032 -0.783 9.902 1.00 86.44 88 LYS A C 1
ATOM 719 O O . LYS A 1 88 ? 1.623 -0.063 8.990 1.00 86.44 88 LYS A O 1
ATOM 724 N N . CYS A 1 89 ? 1.264 -1.740 10.432 1.00 89.00 89 CYS A N 1
ATOM 725 C CA . CYS A 1 89 ? -0.132 -1.931 10.022 1.00 89.00 89 CYS A CA 1
ATOM 726 C C . CYS A 1 89 ? -1.015 -0.778 10.498 1.00 89.00 89 CYS A C 1
ATOM 728 O O . CYS A 1 89 ? -1.863 -0.317 9.740 1.00 89.00 89 CYS A O 1
ATOM 730 N N . ILE A 1 90 ? -0.800 -0.300 11.723 1.00 90.25 90 ILE A N 1
ATOM 731 C CA . ILE A 1 90 ? -1.542 0.832 12.290 1.00 90.25 90 ILE A CA 1
ATOM 732 C C . ILE A 1 90 ? -1.271 2.100 11.486 1.00 90.25 90 ILE A C 1
ATOM 734 O O . ILE A 1 90 ? -2.211 2.790 11.097 1.00 90.25 90 ILE A O 1
ATOM 738 N N . ASP A 1 91 ? -0.007 2.368 11.167 1.00 88.12 91 ASP A N 1
ATOM 739 C CA . ASP A 1 91 ? 0.382 3.521 10.364 1.00 88.12 91 ASP A CA 1
ATOM 740 C C . ASP A 1 91 ? -0.257 3.444 8.973 1.00 88.12 91 ASP A C 1
ATOM 742 O O . ASP A 1 91 ? -0.906 4.394 8.542 1.00 88.12 91 ASP A O 1
ATOM 746 N N . THR A 1 92 ? -0.205 2.275 8.327 1.00 87.38 92 THR A N 1
ATOM 747 C CA . THR A 1 92 ? -0.856 2.036 7.026 1.00 87.38 92 THR A CA 1
ATOM 748 C C . THR A 1 92 ? -2.369 2.294 7.073 1.00 87.38 92 THR A C 1
ATOM 750 O O . THR A 1 92 ? -2.918 2.927 6.175 1.00 87.38 92 THR A O 1
ATOM 753 N N . ILE A 1 93 ? -3.058 1.857 8.134 1.00 90.81 93 ILE A N 1
ATOM 754 C CA . ILE A 1 93 ? -4.489 2.138 8.339 1.00 90.81 93 ILE A CA 1
ATOM 755 C C . ILE A 1 93 ? -4.722 3.644 8.523 1.00 90.81 93 ILE A C 1
ATOM 757 O O . ILE A 1 93 ? -5.666 4.205 7.962 1.00 90.81 93 ILE A O 1
ATOM 761 N N . SER A 1 94 ? -3.858 4.312 9.289 1.00 89.25 94 SER A N 1
ATOM 762 C CA . SER A 1 94 ? -4.008 5.730 9.622 1.00 89.25 94 SER A CA 1
ATOM 763 C C . SER A 1 94 ? -3.862 6.663 8.412 1.00 89.25 94 SER A C 1
ATOM 765 O O . SER A 1 94 ? -4.487 7.725 8.385 1.00 89.25 94 SER A O 1
ATOM 767 N N . LEU A 1 95 ? -3.110 6.235 7.393 1.00 90.62 95 LEU A N 1
ATOM 768 C CA . LEU A 1 95 ? -2.875 6.962 6.142 1.00 90.62 95 LEU A CA 1
ATOM 769 C C . LEU A 1 95 ? -4.061 6.920 5.162 1.00 90.62 95 LEU A C 1
ATOM 771 O O . LEU A 1 95 ? -4.048 7.621 4.153 1.00 90.62 95 LEU A O 1
ATOM 775 N N . VAL A 1 96 ? -5.106 6.131 5.428 1.00 92.31 96 VAL A N 1
ATOM 776 C CA . VAL A 1 96 ? -6.319 6.117 4.596 1.00 92.31 96 VAL A CA 1
ATOM 777 C C . VAL A 1 96 ? -7.231 7.271 4.988 1.00 92.31 96 VAL A C 1
ATOM 779 O O . VAL A 1 96 ? -7.724 7.303 6.114 1.00 92.31 96 VAL A O 1
ATOM 782 N N . ARG A 1 97 ? -7.500 8.196 4.063 1.00 92.94 97 ARG A N 1
ATOM 783 C CA . ARG A 1 97 ? -8.290 9.424 4.252 1.00 92.94 97 ARG A CA 1
ATOM 784 C C . ARG A 1 97 ? -9.561 9.429 3.411 1.00 92.94 97 ARG A C 1
ATOM 786 O O . ARG A 1 97 ? -9.623 8.811 2.356 1.00 92.94 97 ARG A O 1
ATOM 793 N N . GLY A 1 98 ? -10.580 10.156 3.861 1.00 92.19 98 GLY A N 1
ATOM 794 C CA . GLY A 1 98 ? -11.715 10.517 3.015 1.00 92.19 98 GLY A CA 1
ATOM 795 C C . GLY A 1 98 ? -11.345 11.611 2.011 1.00 92.19 98 GLY A C 1
ATOM 796 O O . GLY A 1 98 ? -10.427 12.391 2.262 1.00 92.19 98 GLY A O 1
ATOM 797 N N . THR A 1 99 ? -12.104 11.722 0.918 1.00 90.81 99 THR A N 1
ATOM 798 C CA . THR A 1 99 ? -11.899 12.739 -0.138 1.00 90.81 99 THR A CA 1
ATOM 799 C C . THR A 1 99 ? -11.662 14.150 0.393 1.00 90.81 99 THR A C 1
ATOM 801 O O . THR A 1 99 ? -10.684 14.790 0.028 1.00 90.81 99 THR A O 1
ATOM 804 N N . THR A 1 100 ? -12.525 14.624 1.293 1.00 89.19 100 THR A N 1
ATOM 805 C CA . THR A 1 100 ? -12.456 15.993 1.821 1.00 89.19 100 THR A CA 1
ATOM 806 C C . THR A 1 100 ? -11.224 16.236 2.684 1.00 89.19 100 THR A C 1
ATOM 808 O O . THR A 1 100 ? -10.674 17.328 2.672 1.00 89.19 100 THR A O 1
ATOM 811 N N . GLU A 1 101 ? -10.813 15.236 3.470 1.00 91.94 101 GLU A N 1
ATOM 812 C CA . GLU A 1 101 ? -9.607 15.347 4.295 1.00 91.94 101 GLU A CA 1
ATOM 813 C C . GLU A 1 101 ? -8.361 15.314 3.412 1.00 91.94 101 GLU A C 1
ATOM 815 O O . GLU A 1 101 ? -7.461 16.115 3.618 1.00 91.94 101 GLU A O 1
ATOM 820 N N . PHE A 1 102 ? -8.328 14.422 2.420 1.00 92.44 102 PHE A N 1
ATOM 821 C CA . PHE A 1 102 ? -7.211 14.307 1.489 1.00 92.44 102 PHE A CA 1
ATOM 822 C C . PHE A 1 102 ? -6.990 15.613 0.713 1.00 92.44 102 PHE A C 1
ATOM 824 O O . PHE A 1 102 ? -5.875 16.120 0.689 1.00 92.44 102 PHE A O 1
ATOM 831 N N . GLU A 1 103 ? -8.052 16.194 0.141 1.00 92.31 103 GLU A N 1
ATOM 832 C CA . GLU A 1 103 ? -7.960 17.475 -0.575 1.00 92.31 103 GLU A CA 1
ATOM 833 C C . GLU A 1 103 ? -7.481 18.610 0.342 1.00 92.31 103 GLU A C 1
ATOM 835 O O . GLU A 1 103 ? -6.662 19.422 -0.070 1.00 92.31 103 GLU A O 1
ATOM 840 N N . MET A 1 104 ? -7.941 18.647 1.597 1.00 91.31 104 MET A N 1
ATOM 841 C CA . MET A 1 104 ? -7.545 19.674 2.564 1.00 91.31 104 MET A CA 1
ATOM 842 C C . MET A 1 104 ? -6.082 19.543 3.008 1.00 91.31 104 MET A C 1
ATOM 844 O O . MET A 1 104 ? -5.395 20.550 3.119 1.00 91.31 104 MET A O 1
ATOM 848 N N . VAL A 1 105 ? -5.615 18.322 3.287 1.00 92.06 105 VAL A N 1
ATOM 849 C CA . VAL A 1 105 ? -4.239 18.060 3.752 1.00 92.06 105 VAL A CA 1
ATOM 850 C C . VAL A 1 105 ? -3.214 18.381 2.667 1.00 92.06 105 VAL A C 1
ATOM 852 O O . VAL A 1 105 ? -2.144 18.891 2.977 1.00 92.06 105 VAL A O 1
ATOM 855 N N . HIS A 1 106 ? -3.557 18.105 1.410 1.00 91.31 106 HIS A N 1
ATOM 856 C CA . HIS A 1 106 ? -2.671 18.277 0.257 1.00 91.31 106 HIS A CA 1
ATOM 857 C C . HIS A 1 106 ? -2.946 19.558 -0.542 1.00 91.31 106 HIS A C 1
ATOM 859 O O . HIS A 1 106 ? -2.495 19.680 -1.678 1.00 91.31 106 HIS A O 1
ATOM 865 N N . GLU A 1 107 ? -3.717 20.490 0.027 1.00 91.31 107 GLU A N 1
ATOM 866 C CA . GLU A 1 107 ? -4.036 21.802 -0.561 1.00 91.31 107 GLU A CA 1
ATOM 867 C C . GLU A 1 107 ? -4.611 21.730 -1.993 1.00 91.31 107 GLU A C 1
ATOM 869 O O . GLU A 1 107 ? -4.414 22.615 -2.828 1.00 91.31 107 GLU A O 1
ATOM 874 N N . LEU A 1 108 ? -5.364 20.668 -2.290 1.00 89.62 108 LEU A N 1
ATOM 875 C CA . LEU A 1 108 ? -5.997 20.472 -3.590 1.00 89.62 108 LEU A CA 1
ATOM 876 C C . LEU A 1 108 ? -7.298 21.274 -3.688 1.00 89.62 108 LEU A C 1
ATOM 878 O O . LEU A 1 108 ? -8.042 21.444 -2.719 1.00 89.62 108 LEU A O 1
ATOM 882 N N . GLN A 1 109 ? -7.629 21.720 -4.902 1.00 88.75 109 GLN A N 1
ATOM 883 C CA . GLN A 1 109 ? -8.921 22.352 -5.152 1.00 88.75 109 GLN A CA 1
ATOM 884 C C . GLN A 1 109 ? -10.063 21.365 -4.890 1.00 88.75 109 GLN A C 1
ATOM 886 O O . GLN A 1 109 ? -9.989 20.184 -5.242 1.00 88.75 109 GLN A O 1
ATOM 891 N N . LYS A 1 110 ? -11.153 21.872 -4.313 1.00 86.56 110 LYS A N 1
ATOM 892 C CA . LYS A 1 110 ? -12.327 21.068 -3.967 1.00 86.56 110 LYS A CA 1
ATOM 893 C C . LYS A 1 110 ? -12.868 20.327 -5.190 1.00 86.56 110 LYS A C 1
ATOM 895 O O . LYS A 1 110 ? -13.101 20.945 -6.226 1.00 86.56 110 LYS A O 1
ATOM 900 N N . ASN A 1 111 ? -13.170 19.039 -5.021 1.00 86.31 111 ASN A N 1
ATOM 901 C CA . ASN A 1 111 ? -13.738 18.150 -6.043 1.00 86.31 111 ASN A CA 1
ATOM 902 C C . ASN A 1 111 ? -12.776 17.744 -7.177 1.00 86.31 111 ASN A C 1
ATOM 904 O O . ASN A 1 111 ? -13.198 17.059 -8.111 1.00 86.31 111 ASN A O 1
ATOM 908 N N . THR A 1 112 ? -11.496 18.106 -7.090 1.00 87.81 112 THR A N 1
ATOM 909 C CA . THR A 1 112 ? -10.470 17.669 -8.049 1.00 87.81 112 THR A CA 1
ATOM 910 C C . THR A 1 112 ? -10.283 16.157 -7.986 1.00 87.81 112 THR A C 1
ATOM 912 O O . THR A 1 112 ? -10.216 15.485 -9.015 1.00 87.81 112 THR A O 1
ATOM 915 N N . LEU A 1 113 ? -10.286 15.594 -6.775 1.00 88.44 113 LEU A N 1
ATOM 916 C CA . LEU A 1 113 ? -10.007 14.179 -6.565 1.00 88.44 113 LEU A CA 1
ATOM 917 C C . LEU A 1 113 ? -11.089 13.286 -7.184 1.00 88.44 113 LEU A C 1
ATOM 919 O O . LEU A 1 113 ? -10.781 12.262 -7.780 1.00 88.44 113 LEU A O 1
ATOM 923 N N . ASN A 1 114 ? -12.361 13.687 -7.113 1.00 87.50 114 ASN A N 1
ATOM 924 C CA . ASN A 1 114 ? -13.460 12.929 -7.723 1.00 87.50 114 ASN A CA 1
ATOM 925 C C . ASN A 1 114 ? -13.354 12.879 -9.258 1.00 87.50 114 ASN A C 1
ATOM 927 O O . ASN A 1 114 ? -13.684 11.859 -9.867 1.00 87.50 114 ASN A O 1
ATOM 931 N N . GLN A 1 115 ? -12.883 13.962 -9.883 1.00 87.00 115 GLN A N 1
ATOM 932 C CA . GLN A 1 115 ? -12.632 13.995 -11.325 1.00 87.00 115 GLN A CA 1
ATOM 933 C C . GLN A 1 115 ? -11.458 13.077 -11.679 1.00 87.00 115 GLN A C 1
ATOM 935 O O . GLN A 1 115 ? -11.573 12.241 -12.571 1.00 87.00 115 GLN A O 1
ATOM 940 N N . ASP A 1 116 ? -10.369 13.148 -10.913 1.00 89.00 116 ASP A N 1
ATOM 941 C CA . ASP A 1 116 ? -9.182 12.328 -11.158 1.00 89.00 116 ASP A CA 1
ATOM 942 C C . ASP A 1 116 ? -9.446 10.825 -10.928 1.00 89.00 116 ASP A C 1
ATOM 944 O O . ASP A 1 116 ? -8.965 10.001 -11.705 1.00 89.00 116 ASP A O 1
ATOM 948 N N . ILE A 1 117 ? -10.262 10.454 -9.927 1.00 88.56 117 ILE A N 1
ATOM 949 C CA . ILE A 1 117 ? -10.680 9.062 -9.637 1.00 88.56 117 ILE A CA 1
ATOM 950 C C . ILE A 1 117 ? -11.437 8.429 -10.806 1.00 88.56 117 ILE A C 1
ATOM 952 O O . ILE A 1 117 ? -11.255 7.246 -11.098 1.00 88.56 117 ILE A O 1
ATOM 956 N N . THR A 1 118 ? -12.289 9.202 -11.476 1.00 83.38 118 THR A N 1
ATOM 957 C CA . THR A 1 118 ? -13.043 8.710 -12.639 1.00 83.38 118 THR A CA 1
ATOM 958 C C . THR A 1 118 ? -12.203 8.680 -13.920 1.00 83.38 118 THR A C 1
ATOM 960 O O . THR A 1 118 ? -12.579 7.991 -14.866 1.00 83.38 118 THR A O 1
ATOM 963 N N . GLY A 1 119 ? -11.055 9.366 -13.934 1.00 84.62 119 GLY A N 1
ATOM 964 C CA . GLY A 1 119 ? -10.090 9.393 -15.032 1.00 84.62 119 GLY A CA 1
ATOM 965 C C . GLY A 1 119 ? -8.788 8.652 -14.714 1.00 84.62 119 GLY A C 1
ATOM 966 O O . GLY A 1 119 ? -8.733 7.423 -14.720 1.00 84.62 119 GLY A O 1
ATOM 967 N N . ALA A 1 120 ? -7.710 9.410 -14.495 1.00 83.69 120 ALA A N 1
ATOM 968 C CA . ALA A 1 120 ? -6.340 8.895 -14.429 1.00 83.69 120 ALA A CA 1
ATOM 969 C C . ALA A 1 120 ? -6.048 7.992 -13.218 1.00 83.69 120 ALA A C 1
ATOM 971 O O . ALA A 1 120 ? -5.202 7.111 -13.314 1.00 83.69 120 ALA A O 1
ATOM 972 N N . LEU A 1 121 ? -6.746 8.173 -12.092 1.00 87.44 121 LEU A N 1
ATOM 973 C CA . LEU A 1 121 ? -6.533 7.390 -10.867 1.00 87.44 121 LEU A CA 1
ATOM 974 C C . LEU A 1 121 ? -7.319 6.069 -10.843 1.00 87.44 121 LEU A C 1
ATOM 976 O O . LEU A 1 121 ? -7.176 5.285 -9.904 1.00 87.44 121 LEU A O 1
ATOM 980 N N . HIS A 1 122 ? -8.131 5.793 -11.867 1.00 84.00 122 HIS A N 1
ATOM 981 C CA . HIS A 1 122 ? -8.944 4.581 -11.952 1.00 84.00 122 HIS A CA 1
ATOM 982 C C . HIS A 1 122 ? -8.158 3.260 -11.763 1.00 84.00 122 HIS A C 1
ATOM 984 O O . HIS A 1 122 ? -8.673 2.370 -11.077 1.00 84.00 122 HIS A O 1
ATOM 990 N N . PRO A 1 123 ? -6.917 3.094 -12.278 1.00 81.38 123 PRO A N 1
ATOM 991 C CA . PRO A 1 123 ? -6.129 1.875 -12.061 1.00 81.38 123 PRO A CA 1
ATOM 992 C C . PRO A 1 123 ? -5.896 1.550 -10.578 1.00 81.38 123 PRO A C 1
ATOM 994 O O . PRO A 1 123 ? -5.975 0.385 -10.185 1.00 81.38 123 PRO A O 1
ATOM 997 N N . LEU A 1 124 ? -5.735 2.578 -9.733 1.00 84.75 124 LEU A N 1
ATOM 998 C CA . LEU A 1 124 ? -5.446 2.446 -8.297 1.00 84.75 124 LEU A CA 1
ATOM 999 C C . LEU A 1 124 ? -6.598 1.820 -7.494 1.00 84.75 124 LEU A C 1
ATOM 1001 O O . LEU A 1 124 ? -6.406 1.405 -6.345 1.00 84.75 124 LEU A O 1
ATOM 1005 N N . ILE A 1 125 ? -7.789 1.713 -8.095 1.00 85.81 125 ILE A N 1
ATOM 1006 C CA . ILE A 1 125 ? -8.946 1.033 -7.505 1.00 85.81 125 ILE A CA 1
ATOM 1007 C C . ILE A 1 125 ? -8.702 -0.480 -7.406 1.00 85.81 125 ILE A C 1
ATOM 1009 O O . ILE A 1 125 ? -9.087 -1.101 -6.410 1.00 85.81 125 ILE A O 1
ATOM 1013 N N . LYS A 1 126 ? -8.026 -1.079 -8.400 1.00 78.62 126 LYS A N 1
ATOM 1014 C CA . LYS A 1 126 ? -7.735 -2.525 -8.425 1.00 78.62 126 LYS A CA 1
ATOM 1015 C C . LYS A 1 126 ? -6.856 -2.956 -7.250 1.00 78.62 126 LYS A C 1
ATOM 1017 O O . LYS A 1 126 ? -7.071 -4.028 -6.694 1.00 78.62 126 LYS A O 1
ATOM 1022 N N . ASP A 1 127 ? -5.917 -2.105 -6.841 1.00 75.94 127 ASP A N 1
ATOM 1023 C CA . ASP A 1 127 ? -4.980 -2.384 -5.745 1.00 75.94 127 ASP A CA 1
ATOM 1024 C C . ASP A 1 127 ? -5.436 -1.863 -4.379 1.00 75.94 127 ASP A C 1
ATOM 1026 O O . ASP A 1 127 ? -4.673 -1.908 -3.415 1.00 75.94 127 ASP A O 1
ATOM 1030 N N . HIS A 1 128 ? -6.688 -1.402 -4.281 1.00 82.88 128 HIS A N 1
ATOM 1031 C CA . HIS A 1 128 ? -7.306 -0.911 -3.046 1.00 82.88 128 HIS A CA 1
ATOM 1032 C C . HIS A 1 128 ? -6.612 0.309 -2.416 1.00 82.88 128 HIS A C 1
ATOM 1034 O O . HIS A 1 128 ? -6.860 0.619 -1.251 1.00 82.88 128 HIS A O 1
ATOM 1040 N N . LEU A 1 129 ? -5.789 1.030 -3.184 1.00 86.69 129 LEU A N 1
ATOM 1041 C CA . LEU A 1 129 ? -5.250 2.334 -2.780 1.00 86.69 129 LEU A CA 1
ATOM 1042 C C . LEU A 1 129 ? -6.332 3.416 -2.833 1.00 86.69 129 LEU A C 1
ATOM 1044 O O . LEU A 1 129 ? -6.296 4.369 -2.057 1.00 86.69 129 LEU A O 1
ATOM 1048 N N . ILE A 1 130 ? -7.312 3.240 -3.723 1.00 91.44 130 ILE A N 1
ATOM 1049 C CA . ILE A 1 130 ? -8.556 4.007 -3.759 1.00 91.44 130 ILE A CA 1
ATOM 1050 C C . ILE A 1 130 ? -9.727 3.036 -3.654 1.00 91.44 130 ILE A C 1
ATOM 1052 O O . ILE A 1 130 ? -9.765 2.004 -4.324 1.00 91.44 130 ILE A O 1
ATOM 1056 N N . ARG A 1 131 ? -10.713 3.364 -2.820 1.00 90.44 131 ARG A N 1
ATOM 1057 C CA . ARG A 1 131 ? -11.900 2.531 -2.634 1.00 90.44 131 ARG A CA 1
ATOM 1058 C C . ARG A 1 131 ? -13.138 3.374 -2.399 1.00 90.44 131 ARG A C 1
ATOM 1060 O O . ARG A 1 131 ? -13.114 4.315 -1.613 1.00 90.44 131 ARG A O 1
ATOM 1067 N N . GLN A 1 132 ? -14.245 3.002 -3.025 1.00 89.62 132 GLN A N 1
ATOM 1068 C CA . GLN A 1 132 ? -15.535 3.612 -2.725 1.00 89.62 132 GLN A CA 1
ATOM 1069 C C . GLN A 1 132 ? -16.121 3.008 -1.440 1.00 89.62 132 GLN A C 1
ATOM 1071 O O . GLN A 1 132 ? -16.227 1.788 -1.311 1.00 89.62 132 GLN A O 1
ATOM 1076 N N . SER A 1 133 ? -16.511 3.868 -0.501 1.00 86.50 133 SER A N 1
ATOM 1077 C CA . SER A 1 133 ? -17.223 3.527 0.732 1.00 86.50 133 SER A CA 1
ATOM 1078 C C . SER A 1 133 ? -18.551 4.281 0.754 1.00 86.50 133 SER A C 1
ATOM 1080 O O . SER A 1 133 ? -18.623 5.460 1.097 1.00 86.50 133 SER A O 1
ATOM 1082 N N . GLU A 1 134 ? -19.613 3.603 0.320 1.00 81.75 134 GLU A N 1
ATOM 1083 C CA . GLU A 1 134 ? -20.944 4.186 0.112 1.00 81.75 134 GLU A CA 1
ATOM 1084 C C . GLU A 1 134 ? -20.926 5.497 -0.702 1.00 81.75 134 GLU A C 1
ATOM 1086 O O . GLU A 1 134 ? -20.887 5.468 -1.931 1.00 81.75 134 GLU A O 1
ATOM 1091 N N . LYS A 1 135 ? -20.979 6.648 -0.017 1.00 81.25 135 LYS A N 1
ATOM 1092 C CA . LYS A 1 135 ? -21.080 7.993 -0.603 1.00 81.25 135 LYS A CA 1
ATOM 1093 C C . LYS A 1 135 ? -19.753 8.753 -0.649 1.00 81.25 135 LYS A C 1
ATOM 1095 O O . LYS A 1 135 ? -19.740 9.892 -1.109 1.00 81.25 135 LYS A O 1
ATOM 1100 N N . CYS A 1 136 ? -18.660 8.181 -0.153 1.00 85.88 136 CYS A N 1
ATOM 1101 C CA . CYS A 1 136 ? -17.342 8.806 -0.202 1.00 85.88 136 CYS A CA 1
ATOM 1102 C C . CYS A 1 136 ? -16.297 7.862 -0.794 1.00 85.88 136 CYS A C 1
ATOM 1104 O O . CYS A 1 136 ? -16.486 6.647 -0.857 1.00 85.88 136 CYS A O 1
ATOM 1106 N N . TRP A 1 137 ? -15.177 8.436 -1.219 1.00 91.25 137 TRP A N 1
ATOM 1107 C CA . TRP A 1 137 ? -13.983 7.667 -1.537 1.00 91.25 137 TRP A CA 1
ATOM 1108 C C . TRP A 1 137 ? -13.036 7.686 -0.343 1.00 91.25 137 TRP A C 1
ATOM 1110 O O . TRP A 1 137 ? -12.899 8.705 0.340 1.00 91.25 137 TRP A O 1
ATOM 1120 N N . LEU A 1 138 ? -12.412 6.539 -0.104 1.00 93.06 138 LEU A N 1
ATOM 1121 C CA . LEU A 1 138 ? -11.298 6.340 0.805 1.00 93.06 138 LEU A CA 1
ATOM 1122 C C . LEU A 1 138 ? -10.031 6.232 -0.042 1.00 93.06 138 LEU A C 1
ATOM 1124 O O . LEU A 1 138 ? -9.983 5.437 -0.982 1.00 93.06 138 LEU A O 1
ATOM 1128 N N . ILE A 1 139 ? -9.039 7.055 0.269 1.00 93.31 139 ILE A N 1
ATOM 1129 C CA . ILE A 1 139 ? -7.818 7.235 -0.508 1.00 93.31 139 ILE A CA 1
ATOM 1130 C C . ILE A 1 139 ? -6.638 7.078 0.432 1.00 93.31 139 ILE A C 1
ATOM 1132 O O . ILE A 1 139 ? -6.573 7.724 1.477 1.00 93.31 139 ILE A O 1
ATOM 1136 N N . HIS A 1 140 ? -5.709 6.212 0.064 1.00 92.44 140 HIS A N 1
ATOM 1137 C CA . HIS A 1 140 ? -4.453 6.076 0.772 1.00 92.44 140 HIS A CA 1
ATOM 1138 C C . HIS A 1 140 ? -3.518 7.252 0.443 1.00 92.44 140 HIS A C 1
ATOM 1140 O O . HIS A 1 140 ? -3.379 7.622 -0.721 1.00 92.44 140 HIS A O 1
ATOM 1146 N N . ASP A 1 141 ? -2.837 7.811 1.447 1.00 90.50 141 ASP A N 1
ATOM 1147 C CA . ASP A 1 141 ? -2.016 9.028 1.308 1.00 90.50 141 ASP A CA 1
ATOM 1148 C C . ASP A 1 141 ? -0.947 8.932 0.203 1.00 90.50 141 ASP A C 1
ATOM 1150 O O . ASP A 1 141 ? -0.680 9.905 -0.494 1.00 90.50 141 ASP A O 1
ATOM 1154 N N . VAL A 1 142 ? -0.418 7.725 -0.036 1.00 88.06 142 VAL A N 1
ATOM 1155 C CA . VAL A 1 142 ? 0.569 7.438 -1.099 1.00 88.06 142 VAL A CA 1
ATOM 1156 C C . VAL A 1 142 ? 0.125 7.885 -2.496 1.00 88.06 142 VAL A C 1
ATOM 1158 O O . VAL A 1 142 ? 0.959 8.159 -3.353 1.00 88.06 142 VAL A O 1
ATOM 1161 N N . VAL A 1 143 ? -1.184 7.985 -2.746 1.00 89.38 143 VAL A N 1
ATOM 1162 C CA . VAL A 1 143 ? -1.716 8.467 -4.027 1.00 89.38 143 VAL A CA 1
ATOM 1163 C C . VAL A 1 143 ? -1.214 9.882 -4.337 1.00 89.38 143 VAL A C 1
ATOM 1165 O O . VAL A 1 143 ? -0.988 10.210 -5.503 1.00 89.38 143 VAL A O 1
ATOM 1168 N N . TYR A 1 144 ? -0.972 10.700 -3.308 1.00 89.44 144 TYR A N 1
ATOM 1169 C CA . TYR A 1 144 ? -0.385 12.025 -3.471 1.00 89.44 144 TYR A CA 1
ATOM 1170 C C . TYR A 1 144 ? 1.015 11.961 -4.086 1.00 89.44 144 TYR A C 1
ATOM 1172 O O . TYR A 1 144 ? 1.269 12.600 -5.108 1.00 89.44 144 TYR A O 1
ATOM 1180 N N . ASP A 1 145 ? 1.893 11.132 -3.522 1.00 84.19 145 ASP A N 1
ATOM 1181 C CA . ASP A 1 145 ? 3.260 10.957 -4.016 1.00 84.19 145 ASP A CA 1
ATOM 1182 C C . ASP A 1 145 ? 3.301 10.321 -5.409 1.00 84.19 145 ASP A C 1
ATOM 1184 O O . ASP A 1 145 ? 4.171 10.644 -6.220 1.00 84.19 145 ASP A O 1
ATOM 1188 N N . LEU A 1 146 ? 2.361 9.419 -5.699 1.00 82.06 146 LEU A N 1
ATOM 1189 C CA . LEU A 1 146 ? 2.314 8.703 -6.972 1.00 82.06 146 LEU A CA 1
ATOM 1190 C C . LEU A 1 146 ? 1.823 9.566 -8.131 1.00 82.06 146 LEU A C 1
ATOM 1192 O O . LEU A 1 146 ? 2.328 9.412 -9.240 1.00 82.06 146 LEU A O 1
ATOM 1196 N N . TYR A 1 147 ? 0.857 10.451 -7.891 1.00 86.50 147 TYR A N 1
ATOM 1197 C CA . TYR A 1 147 ? 0.180 11.180 -8.963 1.00 86.50 147 TYR A CA 1
ATOM 1198 C C . TYR A 1 147 ? 0.356 12.693 -8.863 1.00 86.50 147 TYR A C 1
ATOM 1200 O O . TYR A 1 147 ? 0.813 13.330 -9.810 1.00 86.50 147 TYR A O 1
ATOM 1208 N N . TYR A 1 148 ? 0.025 13.290 -7.718 1.00 87.94 148 TYR A N 1
ATOM 1209 C CA . TYR A 1 148 ? -0.001 14.747 -7.579 1.00 87.94 148 TYR A CA 1
ATOM 1210 C C . TYR A 1 148 ? 1.405 15.345 -7.525 1.00 87.94 148 TYR A C 1
ATOM 1212 O O . TYR A 1 148 ? 1.700 16.272 -8.278 1.00 87.94 148 TYR A O 1
ATOM 1220 N N . LYS A 1 149 ? 2.307 14.757 -6.732 1.00 83.62 149 LYS A N 1
ATOM 1221 C CA . LYS A 1 149 ? 3.704 15.203 -6.627 1.00 83.62 149 LYS A CA 1
ATOM 1222 C C . LYS A 1 149 ? 4.475 15.065 -7.944 1.00 83.62 149 LYS A C 1
ATOM 1224 O O . LYS A 1 149 ? 5.391 15.837 -8.203 1.00 83.62 149 LYS A O 1
ATOM 1229 N N . LYS A 1 150 ? 4.085 14.105 -8.788 1.00 75.69 150 LYS A N 1
ATOM 1230 C CA . LYS A 1 150 ? 4.686 13.851 -10.108 1.00 75.69 150 LYS A CA 1
ATOM 1231 C C . LYS A 1 150 ? 4.062 14.666 -11.248 1.00 75.69 150 LYS A C 1
ATOM 1233 O O . LYS A 1 150 ? 4.419 14.453 -12.401 1.00 75.69 150 LYS A O 1
ATOM 1238 N N . GLY A 1 151 ? 3.148 15.593 -10.950 1.00 79.44 151 GLY A N 1
ATOM 1239 C CA . GLY A 1 151 ? 2.583 16.510 -11.946 1.00 79.44 151 GLY A CA 1
ATOM 1240 C C . GLY A 1 151 ? 1.267 16.063 -12.594 1.00 79.44 151 GLY A C 1
ATOM 1241 O O . GLY A 1 151 ? 0.942 16.548 -13.672 1.00 79.44 151 GLY A O 1
ATOM 1242 N N . ARG A 1 152 ? 0.487 15.178 -11.951 1.00 82.06 152 ARG A N 1
ATOM 1243 C CA . ARG A 1 152 ? -0.839 14.706 -12.415 1.00 82.06 152 ARG A CA 1
ATOM 1244 C C . ARG A 1 152 ? -0.820 14.085 -13.821 1.00 82.06 152 ARG A C 1
ATOM 1246 O O . ARG A 1 152 ? -1.753 14.260 -14.602 1.00 82.06 152 ARG A O 1
ATOM 1253 N N . THR A 1 153 ? 0.234 13.344 -14.151 1.00 72.75 153 THR A N 1
ATOM 1254 C CA . THR A 1 153 ? 0.342 12.620 -15.423 1.00 72.75 153 THR A CA 1
ATOM 1255 C C . THR A 1 153 ? -0.114 11.174 -15.262 1.00 72.75 153 THR A C 1
ATOM 1257 O O . THR A 1 153 ? 0.231 10.480 -14.305 1.00 72.75 153 THR A O 1
ATOM 1260 N N . ARG A 1 154 ? -0.914 10.699 -16.221 1.00 70.56 154 ARG A N 1
ATOM 1261 C CA . ARG A 1 154 ? -1.401 9.313 -16.240 1.00 70.56 154 ARG A CA 1
ATOM 1262 C C . ARG A 1 154 ? -0.271 8.307 -16.493 1.00 70.56 154 ARG A C 1
ATOM 1264 O O . ARG A 1 154 ? -0.319 7.198 -15.979 1.00 70.56 154 ARG A O 1
ATOM 1271 N N . GLU A 1 155 ? 0.769 8.723 -17.211 1.00 66.25 155 GLU A N 1
ATOM 1272 C CA . GLU A 1 155 ? 1.964 7.924 -17.513 1.00 66.25 155 GLU A CA 1
ATOM 1273 C C . GLU A 1 155 ? 2.641 7.385 -16.245 1.00 66.25 155 GLU A C 1
ATOM 1275 O O . GLU A 1 155 ? 2.991 6.214 -16.196 1.00 66.25 155 GLU A O 1
ATOM 1280 N N . ALA A 1 156 ? 2.703 8.173 -15.166 1.00 62.25 156 ALA A N 1
ATOM 1281 C CA . ALA A 1 156 ? 3.289 7.743 -13.893 1.00 62.25 156 ALA A CA 1
ATOM 1282 C C . ALA A 1 156 ? 2.519 6.605 -13.187 1.00 62.25 156 ALA A C 1
ATOM 1284 O O . ALA A 1 156 ? 3.068 5.952 -12.294 1.00 62.25 156 ALA A O 1
ATOM 1285 N N . LEU A 1 157 ? 1.250 6.397 -13.555 1.00 67.25 157 LEU A N 1
ATOM 1286 C CA . LEU A 1 157 ? 0.360 5.377 -12.994 1.00 67.25 157 LEU A CA 1
ATOM 1287 C C . LEU A 1 157 ? 0.171 4.182 -13.931 1.00 67.25 157 LEU A C 1
ATOM 1289 O O . LEU A 1 157 ? 0.007 3.066 -13.446 1.00 67.25 157 LEU A O 1
ATOM 1293 N N . ASP A 1 158 ? 0.188 4.430 -15.242 1.00 58.81 158 ASP A N 1
ATOM 1294 C CA . ASP A 1 158 ? -0.025 3.420 -16.280 1.00 58.81 158 ASP A CA 1
ATOM 1295 C C . ASP A 1 158 ? 1.283 2.750 -16.736 1.00 58.81 158 ASP A C 1
ATOM 1297 O O . ASP A 1 158 ? 1.239 1.632 -17.230 1.00 58.81 158 ASP A O 1
ATOM 1301 N N . GLN A 1 159 ? 2.456 3.365 -16.550 1.00 53.78 159 GLN A N 1
ATOM 1302 C CA . GLN A 1 159 ? 3.732 2.739 -16.904 1.00 53.78 159 GLN A CA 1
ATOM 1303 C C . GLN A 1 159 ? 4.333 2.040 -15.686 1.00 53.78 159 GLN A C 1
ATOM 1305 O O . GLN A 1 159 ? 5.133 2.599 -14.928 1.00 53.78 159 GLN A O 1
ATOM 1310 N N . SER A 1 160 ? 3.999 0.759 -15.515 1.00 62.09 160 SER A N 1
ATOM 1311 C CA . SER A 1 160 ? 5.002 -0.118 -14.920 1.00 62.09 160 SER A CA 1
ATOM 1312 C C . SER A 1 160 ? 6.177 -0.129 -15.899 1.00 62.09 160 SER A C 1
ATOM 1314 O O . SER A 1 160 ? 6.001 -0.386 -17.084 1.00 62.09 160 SER A O 1
ATOM 1316 N N . TRP A 1 161 ? 7.386 0.159 -15.435 1.00 63.06 161 TRP A N 1
ATOM 1317 C CA . TRP A 1 161 ? 8.613 0.041 -16.235 1.00 63.06 161 TRP A CA 1
ATOM 1318 C C . TRP A 1 161 ? 8.735 -1.336 -16.935 1.00 63.06 161 TRP A C 1
ATOM 1320 O O . TRP A 1 161 ? 9.474 -1.476 -17.904 1.00 63.06 161 TRP A O 1
ATOM 1330 N N . ILE A 1 162 ? 7.989 -2.348 -16.468 1.00 71.06 162 ILE A N 1
ATOM 1331 C CA . ILE A 1 162 ? 7.796 -3.647 -17.122 1.00 71.06 162 ILE A CA 1
ATOM 1332 C C . ILE A 1 162 ? 7.117 -3.476 -18.485 1.00 71.06 162 ILE A C 1
ATOM 1334 O O . ILE A 1 162 ? 7.620 -4.000 -19.471 1.00 71.06 162 ILE A O 1
ATOM 1338 N N . GLU A 1 163 ? 6.023 -2.719 -18.570 1.00 71.38 163 GLU A N 1
ATOM 1339 C CA . GLU A 1 163 ? 5.354 -2.420 -19.842 1.00 71.38 163 GLU A CA 1
ATOM 1340 C C . GLU A 1 163 ? 6.249 -1.609 -20.784 1.00 71.38 163 GLU A C 1
ATOM 1342 O O . GLU A 1 163 ? 6.191 -1.796 -21.998 1.00 71.38 163 GLU A O 1
ATOM 1347 N N . ASP A 1 164 ? 7.107 -0.734 -20.254 1.00 71.12 164 ASP A N 1
ATOM 1348 C CA . ASP A 1 164 ? 8.090 -0.013 -21.071 1.00 71.12 164 ASP A CA 1
ATOM 1349 C C . ASP A 1 164 ? 9.155 -0.962 -21.633 1.00 71.12 164 ASP A C 1
ATOM 1351 O O . ASP A 1 164 ? 9.498 -0.874 -22.814 1.00 71.12 164 ASP A O 1
ATOM 1355 N N . ILE A 1 165 ? 9.626 -1.921 -20.825 1.00 75.69 165 ILE A N 1
ATOM 1356 C CA . ILE A 1 165 ? 10.495 -3.011 -21.287 1.00 75.69 165 ILE A CA 1
ATOM 1357 C C . ILE A 1 165 ? 9.784 -3.838 -22.363 1.00 75.69 165 ILE A C 1
ATOM 1359 O O . ILE A 1 165 ? 10.388 -4.130 -23.394 1.00 75.69 165 ILE A O 1
ATOM 1363 N N . GLU A 1 166 ? 8.507 -4.179 -22.178 1.00 81.12 166 GLU A N 1
ATOM 1364 C CA . GLU A 1 166 ? 7.721 -4.942 -23.155 1.00 81.12 166 GLU A CA 1
ATOM 1365 C C . GLU A 1 166 ? 7.522 -4.180 -24.468 1.00 81.12 166 GLU A C 1
ATOM 1367 O O . GLU A 1 166 ? 7.732 -4.745 -25.543 1.00 81.12 166 GLU A O 1
ATOM 1372 N N . LYS A 1 167 ? 7.179 -2.888 -24.405 1.00 82.12 167 LYS A N 1
ATOM 1373 C CA . LYS A 1 167 ? 7.048 -2.022 -25.586 1.00 82.12 167 LYS A CA 1
ATOM 1374 C C . LYS A 1 167 ? 8.375 -1.886 -26.318 1.00 82.12 167 LYS A C 1
ATOM 1376 O O . LYS A 1 167 ? 8.409 -2.005 -27.543 1.00 82.12 167 LYS A O 1
ATOM 1381 N N . ARG A 1 168 ? 9.476 -1.675 -25.591 1.00 82.06 168 ARG A N 1
ATOM 1382 C CA . ARG A 1 168 ? 10.815 -1.564 -26.183 1.00 82.06 168 ARG A CA 1
ATOM 1383 C C . ARG A 1 168 ? 11.256 -2.875 -26.821 1.00 82.06 168 ARG A C 1
ATOM 1385 O O . ARG A 1 168 ? 11.799 -2.866 -27.921 1.00 82.06 168 ARG A O 1
ATOM 1392 N N . LEU A 1 169 ? 10.966 -4.000 -26.180 1.00 86.25 169 LEU A N 1
ATOM 1393 C CA . LEU A 1 169 ? 11.219 -5.332 -26.714 1.00 86.25 169 LEU A CA 1
ATOM 1394 C C . LEU A 1 169 ? 10.388 -5.605 -27.974 1.00 86.25 169 LEU A C 1
ATOM 1396 O O . LEU A 1 169 ? 10.922 -6.129 -28.949 1.00 86.25 169 LEU A O 1
ATOM 1400 N N . ALA A 1 170 ? 9.115 -5.201 -28.000 1.00 86.81 170 ALA A N 1
ATOM 1401 C CA . ALA A 1 170 ? 8.276 -5.292 -29.194 1.00 86.81 170 ALA A CA 1
ATOM 1402 C C . ALA A 1 170 ? 8.823 -4.428 -30.344 1.00 86.81 170 ALA A C 1
ATOM 1404 O O . ALA A 1 170 ? 8.913 -4.906 -31.476 1.00 86.81 170 ALA A O 1
ATOM 1405 N N . LEU A 1 171 ? 9.251 -3.195 -30.050 1.00 87.69 171 LEU A N 1
ATOM 1406 C CA . LEU A 1 171 ? 9.864 -2.291 -31.024 1.00 87.69 171 LEU A CA 1
ATOM 1407 C C . LEU A 1 171 ? 11.167 -2.868 -31.592 1.00 87.69 171 LEU A C 1
ATOM 1409 O O . LEU A 1 171 ? 11.334 -2.910 -32.807 1.00 87.69 171 LEU A O 1
ATOM 1413 N N . LEU A 1 172 ? 12.064 -3.364 -30.735 1.00 85.25 172 LEU A N 1
ATOM 1414 C CA . LEU A 1 172 ? 13.327 -3.980 -31.152 1.00 85.25 172 LEU A CA 1
ATOM 1415 C C . LEU A 1 172 ? 13.092 -5.232 -32.005 1.00 85.25 172 LEU A C 1
ATOM 1417 O O . LEU A 1 172 ? 13.774 -5.426 -33.009 1.00 85.25 172 LEU A O 1
ATOM 1421 N N . LYS A 1 173 ? 12.095 -6.059 -31.659 1.00 86.75 173 LYS A N 1
ATOM 1422 C CA . LYS A 1 173 ? 11.694 -7.214 -32.479 1.00 86.75 173 LYS A CA 1
ATOM 1423 C C . LYS A 1 173 ? 11.180 -6.781 -33.853 1.00 86.75 173 LYS A C 1
ATOM 1425 O O . LYS A 1 173 ? 11.569 -7.380 -34.851 1.00 86.75 173 LYS A O 1
ATOM 1430 N N . GLN A 1 174 ? 10.359 -5.732 -33.929 1.00 87.50 174 GLN A N 1
ATOM 1431 C CA . GLN A 1 174 ? 9.897 -5.177 -35.208 1.00 87.50 174 GLN A CA 1
ATOM 1432 C C . GLN A 1 174 ? 11.052 -4.610 -36.043 1.00 87.50 174 GLN A C 1
ATOM 1434 O O . GLN A 1 174 ? 11.142 -4.897 -37.234 1.00 87.50 174 GLN A O 1
ATOM 1439 N N . GLN A 1 175 ? 11.962 -3.854 -35.425 1.00 83.75 175 GLN A N 1
ATOM 1440 C CA . GLN A 1 175 ? 13.152 -3.316 -36.089 1.00 83.75 175 GLN A CA 1
ATOM 1441 C C . GLN A 1 175 ? 14.044 -4.431 -36.634 1.00 83.75 175 GLN A C 1
ATOM 1443 O O . GLN A 1 175 ? 14.525 -4.325 -37.757 1.00 83.75 175 GLN A O 1
ATOM 1448 N N . LEU A 1 176 ? 14.210 -5.523 -35.886 1.00 83.00 176 LEU A N 1
ATOM 1449 C CA . LEU A 1 176 ? 14.986 -6.680 -36.320 1.00 83.00 176 LEU A CA 1
ATOM 1450 C C . LEU A 1 176 ? 14.362 -7.379 -37.538 1.00 83.00 176 LEU A C 1
ATOM 1452 O O . LEU A 1 176 ? 15.092 -7.776 -38.442 1.00 83.00 176 LEU A O 1
ATOM 1456 N N . VAL A 1 177 ? 13.029 -7.479 -37.607 1.00 84.00 177 VAL A N 1
ATOM 1457 C CA . VAL A 1 177 ? 12.322 -8.003 -38.792 1.00 84.00 177 VAL A CA 1
ATOM 1458 C C . VAL A 1 177 ? 12.547 -7.101 -40.008 1.00 84.00 177 VAL A C 1
ATOM 1460 O O . VAL A 1 177 ? 12.944 -7.585 -41.063 1.00 84.00 177 VAL A O 1
ATOM 1463 N N . ILE A 1 178 ? 12.378 -5.784 -39.850 1.00 82.25 178 ILE A N 1
ATOM 1464 C CA . ILE A 1 178 ? 12.609 -4.809 -40.930 1.00 82.25 178 ILE A CA 1
ATOM 1465 C C . ILE A 1 178 ? 14.068 -4.856 -41.402 1.00 82.25 178 ILE A C 1
ATOM 1467 O O . ILE A 1 178 ? 14.350 -4.800 -42.596 1.00 82.25 178 ILE A O 1
ATOM 1471 N N . MET A 1 179 ? 15.012 -4.976 -40.471 1.00 74.19 179 MET A N 1
ATOM 1472 C CA . MET A 1 179 ? 16.427 -5.105 -40.789 1.00 74.19 179 MET A CA 1
ATOM 1473 C C . MET A 1 179 ? 16.738 -6.401 -41.530 1.00 74.19 179 MET A C 1
ATOM 1475 O O . MET A 1 179 ? 17.487 -6.358 -42.497 1.00 74.19 179 MET A O 1
ATOM 1479 N N . ALA A 1 180 ? 16.145 -7.531 -41.143 1.00 75.06 180 ALA A N 1
ATOM 1480 C CA . ALA A 1 180 ? 16.309 -8.785 -41.872 1.00 75.06 180 ALA A CA 1
ATOM 1481 C C . ALA A 1 180 ? 15.863 -8.652 -43.343 1.00 75.06 180 ALA A C 1
ATOM 1483 O O . ALA A 1 180 ? 16.574 -9.121 -44.233 1.00 75.06 180 ALA A O 1
ATOM 1484 N N . ASP A 1 181 ? 14.767 -7.931 -43.603 1.00 74.62 181 ASP A N 1
ATOM 1485 C CA . ASP A 1 181 ? 14.295 -7.624 -44.961 1.00 74.62 181 ASP A CA 1
ATOM 1486 C C . ASP A 1 181 ? 15.238 -6.665 -45.722 1.00 74.62 181 ASP A C 1
ATOM 1488 O O . ASP A 1 181 ? 15.397 -6.764 -46.944 1.00 74.62 181 ASP A O 1
ATOM 1492 N N . LEU A 1 182 ? 15.892 -5.735 -45.018 1.00 68.62 182 LEU A N 1
ATOM 1493 C CA . LEU A 1 182 ? 16.820 -4.750 -45.592 1.00 68.62 182 LEU A CA 1
ATOM 1494 C C . LEU A 1 182 ? 18.260 -5.265 -45.753 1.00 68.62 182 LEU A C 1
ATOM 1496 O O . LEU A 1 182 ? 18.979 -4.748 -46.609 1.00 68.62 182 LEU A O 1
ATOM 1500 N N . ASN A 1 183 ? 18.678 -6.293 -45.006 1.00 63.94 183 ASN A N 1
ATOM 1501 C CA . ASN A 1 183 ? 20.009 -6.915 -45.091 1.00 63.94 183 ASN A CA 1
ATOM 1502 C C . ASN A 1 183 ? 20.299 -7.473 -46.493 1.00 63.94 183 ASN A C 1
ATOM 1504 O O . ASN A 1 183 ? 21.454 -7.552 -46.904 1.00 63.94 183 ASN A O 1
ATOM 1508 N N . TYR A 1 184 ? 19.257 -7.812 -47.260 1.00 62.28 184 TYR A N 1
ATOM 1509 C CA . TYR A 1 184 ? 19.387 -8.188 -48.669 1.00 62.28 184 TYR A CA 1
ATOM 1510 C C . TYR A 1 184 ? 19.842 -7.017 -49.569 1.00 62.28 184 TYR A C 1
ATOM 1512 O O . TYR A 1 184 ? 20.370 -7.240 -50.655 1.00 62.28 184 TYR A O 1
ATOM 1520 N N . LYS A 1 185 ? 19.646 -5.763 -49.134 1.00 62.88 185 LYS A N 1
ATOM 1521 C CA . LYS A 1 185 ? 19.901 -4.536 -49.911 1.00 62.88 185 LYS A CA 1
ATOM 1522 C C . LYS A 1 185 ? 21.084 -3.699 -49.407 1.00 62.88 185 LYS A C 1
ATOM 1524 O O . LYS A 1 185 ? 21.633 -2.932 -50.191 1.00 62.88 185 LYS A O 1
ATOM 1529 N N . LEU A 1 186 ? 21.473 -3.816 -48.135 1.00 62.44 186 LEU A N 1
ATOM 1530 C CA . LEU A 1 186 ? 22.549 -3.031 -47.512 1.00 62.44 186 LEU A CA 1
ATOM 1531 C C . LEU A 1 186 ? 23.419 -3.936 -46.616 1.00 62.44 186 LEU A C 1
ATOM 1533 O O . LEU A 1 186 ? 22.983 -4.282 -45.523 1.00 62.44 186 LEU A O 1
ATOM 1537 N N . PRO A 1 187 ? 24.637 -4.321 -47.044 1.00 58.00 187 PRO A N 1
ATOM 1538 C CA . PRO A 1 187 ? 25.476 -5.286 -46.324 1.00 58.00 187 PRO A CA 1
ATOM 1539 C C . PRO A 1 187 ? 26.052 -4.812 -44.978 1.00 58.00 187 PRO A C 1
ATOM 1541 O O . PRO A 1 187 ? 26.504 -5.648 -44.210 1.00 58.00 187 PRO A O 1
ATOM 1544 N N . ASP A 1 188 ? 26.045 -3.515 -44.657 1.00 60.03 188 ASP A N 1
ATOM 1545 C CA . ASP A 1 188 ? 26.665 -2.977 -43.424 1.00 60.03 188 ASP A CA 1
ATOM 1546 C C . ASP A 1 188 ? 25.766 -3.041 -42.171 1.00 60.03 188 ASP A C 1
ATOM 1548 O O . ASP A 1 188 ? 26.129 -2.588 -41.084 1.00 60.03 188 ASP A O 1
ATOM 1552 N N . SER A 1 189 ? 24.583 -3.638 -42.279 1.00 59.72 189 SER A N 1
ATOM 1553 C CA . SER A 1 189 ? 23.592 -3.726 -41.200 1.00 59.72 189 SER A CA 1
ATOM 1554 C C . SER A 1 189 ? 23.847 -4.853 -40.182 1.00 59.72 189 SER A C 1
ATOM 1556 O O . SER A 1 189 ? 23.175 -4.902 -39.148 1.00 59.72 189 SER A O 1
ATOM 1558 N N . TYR A 1 190 ? 24.832 -5.737 -40.402 1.00 64.50 190 TYR A N 1
ATOM 1559 C CA . TYR A 1 190 ? 25.124 -6.871 -39.503 1.00 64.50 190 TYR A CA 1
ATOM 1560 C C . TYR A 1 190 ? 25.490 -6.448 -38.069 1.00 64.50 190 TYR A C 1
ATOM 1562 O O . TYR A 1 190 ? 25.117 -7.123 -37.109 1.00 64.50 190 TYR A O 1
ATOM 1570 N N . MET A 1 191 ? 26.190 -5.319 -37.902 1.00 65.50 191 MET A N 1
ATOM 1571 C CA . MET A 1 191 ? 26.550 -4.785 -36.577 1.00 65.50 191 MET A CA 1
ATOM 1572 C C . MET A 1 191 ? 25.316 -4.316 -35.792 1.00 65.50 191 MET A C 1
ATOM 1574 O O . MET A 1 191 ? 25.211 -4.544 -34.586 1.00 65.50 191 MET A O 1
ATOM 1578 N N . GLN A 1 192 ? 24.358 -3.694 -36.481 1.00 67.31 192 GLN A N 1
ATOM 1579 C CA . GLN A 1 192 ? 23.099 -3.254 -35.884 1.00 67.31 192 GLN A CA 1
ATOM 1580 C C . GLN A 1 192 ? 22.199 -4.454 -35.535 1.00 67.31 192 GLN A C 1
ATOM 1582 O O . GLN A 1 192 ? 21.586 -4.457 -34.472 1.00 67.31 192 GLN A O 1
ATOM 1587 N N . ASP A 1 193 ? 22.189 -5.509 -36.358 1.00 71.44 193 ASP A N 1
ATOM 1588 C CA . ASP A 1 193 ? 21.441 -6.747 -36.088 1.00 71.44 193 ASP A CA 1
ATOM 1589 C C . ASP A 1 193 ? 21.968 -7.460 -34.829 1.00 71.44 193 ASP A C 1
ATOM 1591 O O . ASP A 1 193 ? 21.195 -7.838 -33.949 1.00 71.44 193 ASP A O 1
ATOM 1595 N N . TYR A 1 194 ? 23.294 -7.564 -34.673 1.00 76.50 194 TYR A N 1
ATOM 1596 C CA . TYR A 1 194 ? 23.895 -8.141 -33.465 1.00 76.50 194 TYR A CA 1
ATOM 1597 C C . TYR A 1 194 ? 23.580 -7.318 -32.205 1.00 76.50 194 TYR A C 1
ATOM 1599 O O . TYR A 1 194 ? 23.237 -7.884 -31.165 1.00 76.50 194 TYR A O 1
ATOM 1607 N N . SER A 1 195 ? 23.637 -5.984 -32.305 1.00 78.44 195 SER A N 1
ATOM 1608 C CA . SER A 1 195 ? 23.276 -5.074 -31.210 1.00 78.44 195 SER A CA 1
ATOM 1609 C C . SER A 1 195 ? 21.808 -5.230 -30.794 1.00 78.44 195 SER A C 1
ATOM 1611 O O . SER A 1 195 ? 21.521 -5.404 -29.608 1.00 78.44 195 SER A O 1
ATOM 1613 N N . HIS A 1 196 ? 20.875 -5.262 -31.753 1.00 77.62 196 HIS A N 1
ATOM 1614 C CA . HIS A 1 196 ? 19.454 -5.470 -31.465 1.00 77.62 196 HIS A CA 1
ATOM 1615 C C . HIS A 1 196 ? 19.182 -6.853 -30.858 1.00 77.62 196 HIS A C 1
ATOM 1617 O O . HIS A 1 196 ? 18.442 -6.947 -29.881 1.00 77.62 196 HIS A O 1
ATOM 1623 N N . LYS A 1 197 ? 19.823 -7.922 -31.354 1.00 80.81 197 LYS A N 1
ATOM 1624 C CA . LYS A 1 197 ? 19.713 -9.276 -30.772 1.00 80.81 197 LYS A CA 1
ATOM 1625 C C . LYS A 1 197 ? 20.200 -9.330 -29.327 1.00 80.81 197 LYS A C 1
ATOM 1627 O O . LYS A 1 197 ? 19.550 -9.954 -28.488 1.00 80.81 197 LYS A O 1
ATOM 1632 N N . ALA A 1 198 ? 21.320 -8.674 -29.026 1.00 79.38 198 ALA A N 1
ATOM 1633 C CA . ALA A 1 198 ? 21.847 -8.596 -27.668 1.00 79.38 198 ALA A CA 1
ATOM 1634 C C . ALA A 1 198 ? 20.886 -7.845 -26.730 1.00 79.38 198 ALA A C 1
ATOM 1636 O O . ALA A 1 198 ? 20.603 -8.334 -25.637 1.00 79.38 198 ALA A O 1
ATOM 1637 N N . GLN A 1 199 ? 20.332 -6.712 -27.179 1.00 79.31 199 GLN A N 1
ATOM 1638 C CA . GLN A 1 199 ? 19.344 -5.942 -26.414 1.00 79.31 199 GLN A CA 1
ATOM 1639 C C . GLN A 1 199 ? 18.048 -6.729 -26.182 1.00 79.31 199 GLN A C 1
ATOM 1641 O O . GLN A 1 199 ? 17.539 -6.737 -25.065 1.00 79.31 199 GLN A O 1
ATOM 1646 N N . ILE A 1 200 ? 17.536 -7.439 -27.196 1.00 85.50 200 ILE A N 1
ATOM 1647 C CA . ILE A 1 200 ? 16.350 -8.298 -27.051 1.00 85.50 200 ILE A CA 1
ATOM 1648 C C . ILE A 1 200 ? 16.603 -9.371 -25.994 1.00 85.50 200 ILE A C 1
ATOM 1650 O O . ILE A 1 200 ? 15.801 -9.503 -25.076 1.00 85.50 200 ILE A O 1
ATOM 1654 N N . LYS A 1 201 ? 17.734 -10.083 -26.070 1.00 83.62 201 LYS A N 1
ATOM 1655 C CA . LYS A 1 201 ? 18.071 -11.140 -25.107 1.00 83.62 201 LYS A CA 1
ATOM 1656 C C . LYS A 1 201 ? 18.208 -10.607 -23.677 1.00 83.62 201 LYS A C 1
ATOM 1658 O O . LYS A 1 201 ? 17.807 -11.282 -22.731 1.00 83.62 201 LYS A O 1
ATOM 1663 N N . ASP A 1 202 ? 18.768 -9.410 -23.506 1.00 78.62 202 ASP A N 1
ATOM 1664 C CA . ASP A 1 202 ? 18.867 -8.764 -22.194 1.00 78.62 202 ASP A CA 1
ATOM 1665 C C . ASP A 1 202 ? 17.486 -8.377 -21.636 1.00 78.62 202 ASP A C 1
ATOM 1667 O O . ASP A 1 202 ? 17.178 -8.695 -20.485 1.00 78.62 202 ASP A O 1
ATOM 1671 N N . LEU A 1 203 ? 16.623 -7.760 -22.452 1.00 80.69 203 LEU A N 1
ATOM 1672 C CA . LEU A 1 203 ? 15.254 -7.402 -22.058 1.00 80.69 203 LEU A CA 1
ATOM 1673 C C . LEU A 1 203 ? 14.390 -8.642 -21.780 1.00 80.69 203 LEU A C 1
ATOM 1675 O O . LEU A 1 203 ? 13.662 -8.658 -20.790 1.00 80.69 203 LEU A O 1
ATOM 1679 N N . GLU A 1 204 ? 14.516 -9.703 -22.580 1.00 82.38 204 GLU A N 1
ATOM 1680 C CA . GLU A 1 204 ? 13.868 -10.999 -22.334 1.00 82.38 204 GLU A CA 1
ATOM 1681 C C . GLU A 1 204 ? 14.341 -11.601 -21.009 1.00 82.38 204 GLU A C 1
ATOM 1683 O O . GLU A 1 204 ? 13.518 -11.946 -20.169 1.00 82.38 204 GLU A O 1
ATOM 1688 N N . GLY A 1 205 ? 15.652 -11.623 -20.749 1.00 77.06 205 GLY A N 1
ATOM 1689 C CA . GLY A 1 205 ? 16.193 -12.100 -19.475 1.00 77.06 205 GLY A CA 1
ATOM 1690 C C . GLY A 1 205 ? 15.802 -11.230 -18.271 1.00 77.06 205 GLY A C 1
ATOM 1691 O O . GLY A 1 205 ? 15.766 -11.716 -17.138 1.00 77.06 205 GLY A O 1
ATOM 1692 N N . LYS A 1 206 ? 15.521 -9.934 -18.465 1.00 72.50 206 LYS A N 1
ATOM 1693 C CA . LYS A 1 206 ? 14.928 -9.066 -17.431 1.00 72.50 206 LYS A CA 1
ATOM 1694 C C . LYS A 1 206 ? 13.468 -9.458 -17.175 1.00 72.50 206 LYS A C 1
ATOM 1696 O O . LYS A 1 206 ? 13.123 -9.670 -16.016 1.00 72.50 206 LYS A O 1
ATOM 1701 N N . LEU A 1 207 ? 12.650 -9.623 -18.219 1.00 75.50 207 LEU A N 1
ATOM 1702 C CA . LEU A 1 207 ? 11.253 -10.074 -18.107 1.00 75.50 207 LEU A CA 1
ATOM 1703 C C . LEU A 1 207 ? 11.131 -11.466 -17.486 1.00 75.50 207 LEU A C 1
ATOM 1705 O O . LEU A 1 207 ? 10.349 -11.640 -16.562 1.00 75.50 207 LEU A O 1
ATOM 1709 N N . GLU A 1 208 ? 11.961 -12.428 -17.882 1.00 72.38 208 GLU A N 1
ATOM 1710 C CA . GLU A 1 208 ? 11.974 -13.768 -17.285 1.00 72.38 208 GLU A CA 1
ATOM 1711 C C . GLU A 1 208 ? 12.315 -13.737 -15.791 1.00 72.38 208 GLU A C 1
ATOM 1713 O O . GLU A 1 208 ? 11.733 -14.478 -15.000 1.00 72.38 208 GLU A O 1
ATOM 1718 N N . ARG A 1 209 ? 13.227 -12.853 -15.364 1.00 66.94 209 ARG A N 1
ATOM 1719 C CA . ARG A 1 209 ? 13.536 -12.666 -13.937 1.00 66.94 209 ARG A CA 1
ATOM 1720 C C . ARG A 1 209 ? 12.362 -12.075 -13.154 1.00 66.94 209 ARG A C 1
ATOM 1722 O O . ARG A 1 209 ? 12.203 -12.399 -11.976 1.00 66.94 209 ARG A O 1
ATOM 1729 N N . ILE A 1 210 ? 11.567 -11.222 -13.794 1.00 67.81 210 ILE A N 1
ATOM 1730 C CA . ILE A 1 210 ? 10.355 -10.619 -13.227 1.00 67.81 210 ILE A CA 1
ATOM 1731 C C . ILE A 1 210 ? 9.244 -11.674 -13.135 1.00 67.81 210 ILE A C 1
ATOM 1733 O O . ILE A 1 210 ? 8.685 -11.889 -12.060 1.00 67.81 210 ILE A O 1
ATOM 1737 N N . ASP A 1 211 ? 8.981 -12.376 -14.236 1.00 64.44 211 ASP A N 1
ATOM 1738 C CA . ASP A 1 211 ? 7.910 -13.368 -14.379 1.00 64.44 211 ASP A CA 1
ATOM 1739 C C . ASP A 1 211 ? 8.177 -14.642 -13.573 1.00 64.44 211 ASP A C 1
ATOM 1741 O O . ASP A 1 211 ? 7.261 -15.221 -12.989 1.00 64.44 211 ASP A O 1
ATOM 1745 N N . GLY A 1 212 ? 9.444 -15.044 -13.467 1.00 56.12 212 GLY A N 1
ATOM 1746 C CA . GLY A 1 212 ? 9.892 -16.156 -12.634 1.00 56.12 212 GLY A CA 1
ATOM 1747 C C . GLY A 1 212 ? 9.980 -15.831 -11.139 1.00 56.12 212 GLY A C 1
ATOM 1748 O O . GLY A 1 212 ? 10.361 -16.704 -10.361 1.00 56.12 212 GLY A O 1
ATOM 1749 N N . GLY A 1 213 ? 9.680 -14.592 -10.718 1.00 54.47 213 GLY A N 1
ATOM 1750 C CA . GLY A 1 213 ? 9.770 -14.165 -9.315 1.00 54.47 213 GLY A CA 1
ATOM 1751 C C . GLY A 1 213 ? 11.195 -14.193 -8.742 1.00 54.47 213 GLY A C 1
ATOM 1752 O O . GLY A 1 213 ? 11.378 -14.274 -7.527 1.00 54.47 213 GLY A O 1
ATOM 1753 N N . LEU A 1 214 ? 12.213 -14.162 -9.610 1.00 47.94 214 LEU A N 1
ATOM 1754 C CA . LEU A 1 214 ? 13.630 -14.249 -9.239 1.00 47.94 214 LEU A CA 1
ATOM 1755 C C . LEU A 1 214 ? 14.172 -12.923 -8.696 1.00 47.94 214 LEU A C 1
ATOM 1757 O O . LEU A 1 214 ? 15.174 -12.916 -7.977 1.00 47.94 214 LEU A O 1
ATOM 1761 N N . LEU A 1 215 ? 13.518 -11.801 -9.013 1.00 53.44 215 LEU A N 1
ATOM 1762 C CA . LEU A 1 215 ? 13.793 -10.520 -8.373 1.00 53.44 215 LEU A CA 1
ATOM 1763 C C . LEU A 1 215 ? 12.943 -10.385 -7.108 1.00 53.44 215 LEU A C 1
ATOM 1765 O O . LEU A 1 215 ? 11.715 -10.460 -7.170 1.00 53.44 215 LEU A O 1
ATOM 1769 N N . PRO A 1 216 ? 13.564 -10.182 -5.939 1.00 61.12 216 PRO A N 1
ATOM 1770 C CA . PRO A 1 216 ? 12.815 -10.190 -4.707 1.00 61.12 216 PRO A CA 1
ATOM 1771 C C . PRO A 1 216 ? 12.277 -8.761 -4.500 1.00 61.12 216 PRO A C 1
ATOM 1773 O O . PRO A 1 216 ? 13.007 -7.821 -4.191 1.00 61.12 216 PRO A O 1
ATOM 1776 N N . TYR A 1 217 ? 10.983 -8.562 -4.748 1.00 68.94 217 TYR A N 1
ATOM 1777 C CA . TYR A 1 217 ? 10.343 -7.257 -4.565 1.00 68.94 217 TYR A CA 1
ATOM 1778 C C . TYR A 1 217 ? 9.952 -7.060 -3.109 1.00 68.94 217 TYR A C 1
ATOM 1780 O O . TYR A 1 217 ? 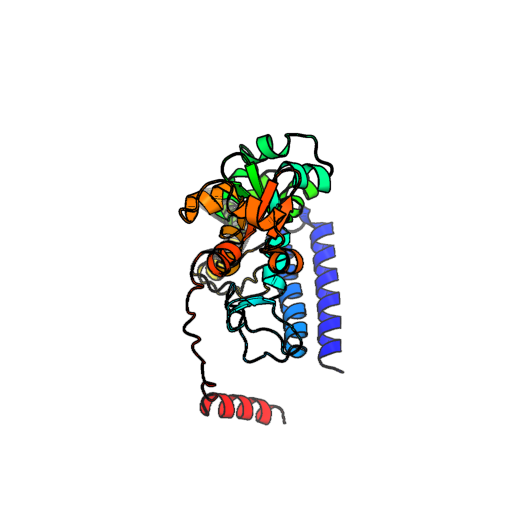9.572 -8.000 -2.411 1.00 68.94 217 TYR A O 1
ATOM 1788 N N . ARG A 1 218 ? 10.064 -5.828 -2.623 1.00 71.12 218 ARG A N 1
ATOM 1789 C CA . ARG A 1 218 ? 9.766 -5.472 -1.238 1.00 71.12 218 ARG A CA 1
ATOM 1790 C C . ARG A 1 218 ? 8.565 -4.566 -1.195 1.00 71.12 218 ARG A C 1
ATOM 1792 O O . ARG A 1 218 ? 8.608 -3.498 -1.785 1.00 71.12 218 ARG A O 1
ATOM 1799 N N . CYS A 1 219 ? 7.561 -4.951 -0.421 1.00 77.38 219 CYS A N 1
ATOM 1800 C CA . CYS A 1 219 ? 6.419 -4.091 -0.164 1.00 77.38 219 CYS A CA 1
ATOM 1801 C C . CYS A 1 219 ? 6.878 -2.764 0.454 1.00 77.38 219 CYS A C 1
ATOM 1803 O O . CYS A 1 219 ? 7.515 -2.767 1.509 1.00 77.38 219 CYS A O 1
ATOM 1805 N N . SER A 1 220 ? 6.495 -1.648 -0.162 1.00 78.56 220 SER A N 1
ATOM 1806 C CA . SER A 1 220 ? 6.804 -0.294 0.300 1.00 78.56 220 SER A CA 1
ATOM 1807 C C . SER A 1 220 ? 6.195 0.027 1.671 1.00 78.56 220 SER A C 1
ATOM 1809 O O . SER A 1 220 ? 6.690 0.912 2.355 1.00 78.56 220 SER A O 1
ATOM 1811 N N . HIS A 1 221 ? 5.162 -0.708 2.102 1.00 77.62 221 HIS A N 1
ATOM 1812 C CA . HIS A 1 221 ? 4.519 -0.521 3.408 1.00 77.62 221 HIS A CA 1
ATOM 1813 C C . HIS A 1 221 ? 5.190 -1.274 4.548 1.00 77.62 221 HIS A C 1
ATOM 1815 O O . HIS A 1 221 ? 5.446 -0.731 5.616 1.00 77.62 221 HIS A O 1
ATOM 1821 N N . CYS A 1 222 ? 5.405 -2.571 4.355 1.00 74.62 222 CYS A N 1
ATOM 1822 C CA . CYS A 1 222 ? 5.805 -3.449 5.447 1.00 74.62 222 CYS A CA 1
ATOM 1823 C C . CYS A 1 222 ? 7.236 -3.971 5.305 1.00 74.62 222 CYS A C 1
ATOM 1825 O O . CYS A 1 222 ? 7.725 -4.651 6.202 1.00 74.62 222 CYS A O 1
ATOM 1827 N N . GLY A 1 223 ? 7.908 -3.701 4.182 1.00 72.06 223 GLY A N 1
ATOM 1828 C CA . GLY A 1 223 ? 9.265 -4.182 3.914 1.00 72.06 223 GLY A CA 1
ATOM 1829 C C . GLY A 1 223 ? 9.368 -5.703 3.748 1.00 72.06 223 GLY A C 1
ATOM 1830 O O . GLY A 1 223 ? 10.469 -6.254 3.651 1.00 72.06 223 GLY A O 1
ATOM 1831 N N . SER A 1 224 ? 8.247 -6.431 3.701 1.00 72.25 224 SER A N 1
ATOM 1832 C CA . SER A 1 224 ? 8.281 -7.869 3.421 1.00 72.25 224 SER A CA 1
ATOM 1833 C C . SER A 1 224 ? 8.562 -8.156 1.963 1.00 72.25 224 SER A C 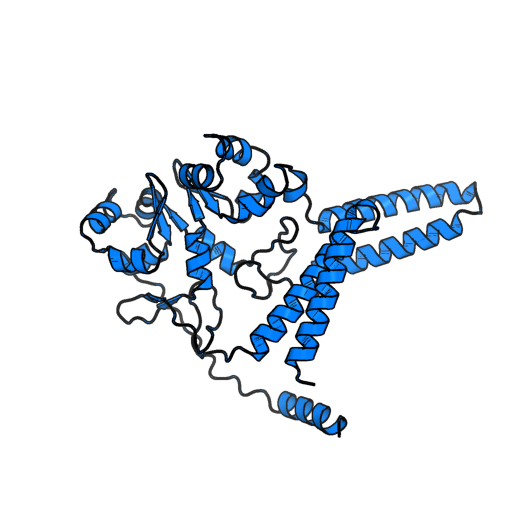1
ATOM 1835 O O . SER A 1 224 ? 8.236 -7.368 1.079 1.00 72.25 224 SER A O 1
ATOM 1837 N N . TRP A 1 225 ? 9.167 -9.322 1.732 1.00 70.75 225 TRP A N 1
ATOM 1838 C CA . TRP A 1 225 ? 9.280 -9.859 0.386 1.00 70.75 225 TRP A CA 1
ATOM 1839 C C . TRP A 1 225 ? 7.882 -10.146 -0.150 1.00 70.75 225 TRP A C 1
ATOM 1841 O O . TRP A 1 225 ? 7.098 -10.832 0.507 1.00 70.75 225 TRP A O 1
ATOM 1851 N N . ILE A 1 226 ? 7.602 -9.637 -1.339 1.00 73.31 226 ILE A N 1
ATOM 1852 C CA . ILE A 1 226 ? 6.464 -10.035 -2.148 1.00 73.31 226 ILE A CA 1
ATOM 1853 C C . ILE A 1 226 ? 6.807 -11.428 -2.672 1.00 73.31 226 ILE A C 1
ATOM 1855 O O . ILE A 1 226 ? 7.677 -11.589 -3.521 1.00 73.31 226 ILE A O 1
ATOM 1859 N N . LYS A 1 227 ? 6.187 -12.441 -2.064 1.00 67.69 227 LYS A N 1
ATOM 1860 C CA . LYS A 1 227 ? 6.327 -13.860 -2.436 1.00 67.69 227 LYS A CA 1
ATOM 1861 C C . LYS A 1 227 ? 5.123 -14.360 -3.239 1.00 67.69 227 LYS A C 1
ATOM 1863 O O . LYS A 1 227 ? 4.930 -15.562 -3.387 1.00 67.69 227 LYS A O 1
ATOM 1868 N N . GLU A 1 228 ? 4.255 -13.440 -3.642 1.00 66.44 228 GLU A N 1
ATOM 1869 C CA . GLU A 1 228 ? 3.033 -13.746 -4.372 1.00 66.44 228 GLU A CA 1
ATOM 1870 C C . GLU A 1 228 ? 3.382 -14.169 -5.801 1.00 66.44 228 GLU A C 1
ATOM 1872 O O . GLU A 1 228 ? 4.292 -13.611 -6.408 1.00 66.44 228 GLU A O 1
ATOM 1877 N N . ALA A 1 229 ? 2.681 -15.177 -6.322 1.00 57.41 229 ALA A N 1
ATOM 1878 C CA . ALA A 1 229 ? 2.869 -15.621 -7.697 1.00 57.41 229 ALA A CA 1
ATOM 1879 C C . ALA A 1 229 ? 2.310 -14.575 -8.677 1.00 57.41 229 ALA A C 1
ATOM 1881 O O . ALA A 1 229 ? 1.203 -14.071 -8.477 1.00 57.41 229 ALA A O 1
ATOM 1882 N N . GLY A 1 230 ? 3.054 -14.300 -9.749 1.00 58.75 230 GLY A N 1
ATOM 1883 C CA . GLY A 1 230 ? 2.697 -13.322 -10.778 1.00 58.75 230 GLY A CA 1
ATOM 1884 C C . GLY A 1 230 ? 3.454 -11.997 -10.654 1.00 58.75 230 GLY A C 1
ATOM 1885 O O . GLY A 1 230 ? 4.229 -11.779 -9.723 1.00 58.75 230 GLY A O 1
ATOM 1886 N N . ARG A 1 231 ? 3.235 -11.105 -11.626 1.00 60.22 231 ARG A N 1
ATOM 1887 C CA . ARG A 1 231 ? 3.897 -9.797 -11.676 1.00 60.22 231 ARG A CA 1
ATOM 1888 C C . ARG A 1 231 ? 3.415 -8.914 -10.517 1.00 60.22 231 ARG A C 1
ATOM 1890 O O . ARG A 1 231 ? 2.205 -8.714 -10.385 1.00 60.22 231 ARG A O 1
ATOM 1897 N N . PRO A 1 232 ? 4.315 -8.351 -9.693 1.00 63.66 232 PRO A N 1
ATOM 1898 C CA . PRO A 1 232 ? 3.929 -7.324 -8.736 1.00 63.66 232 PRO A CA 1
ATOM 1899 C C . PRO A 1 232 ? 3.346 -6.117 -9.472 1.00 63.66 232 PRO A C 1
ATOM 1901 O O . PRO A 1 232 ? 3.829 -5.745 -10.541 1.00 63.66 232 PRO A O 1
ATOM 1904 N N . THR A 1 233 ? 2.339 -5.470 -8.888 1.00 63.91 233 THR A N 1
ATOM 1905 C CA . THR A 1 233 ? 1.876 -4.181 -9.406 1.00 63.91 233 THR A CA 1
ATOM 1906 C C . THR A 1 233 ? 2.888 -3.096 -9.038 1.00 63.91 233 THR A C 1
ATOM 1908 O O . THR A 1 233 ? 3.200 -2.925 -7.853 1.00 63.91 233 THR A O 1
ATOM 1911 N N . PHE A 1 234 ? 3.366 -2.350 -10.034 1.00 67.38 234 PHE A N 1
ATOM 1912 C CA . PHE A 1 234 ? 4.236 -1.190 -9.844 1.00 67.38 234 PHE A CA 1
ATOM 1913 C C . PHE A 1 234 ? 3.480 0.090 -10.171 1.00 67.38 234 PHE A C 1
ATOM 1915 O O . PHE A 1 234 ? 2.908 0.206 -11.248 1.00 67.38 234 PHE A O 1
ATOM 1922 N N . TYR A 1 235 ? 3.555 1.061 -9.266 1.00 67.88 235 TYR A N 1
ATOM 1923 C CA . TYR A 1 235 ? 3.168 2.445 -9.532 1.00 67.88 235 TYR A CA 1
ATOM 1924 C C . TYR A 1 235 ? 4.428 3.302 -9.434 1.00 67.88 235 TYR A C 1
ATOM 1926 O O . TYR A 1 235 ? 4.853 3.698 -8.344 1.00 67.88 235 TYR A O 1
ATOM 1934 N N . GLY A 1 236 ? 5.127 3.471 -10.558 1.00 64.81 236 GLY A N 1
ATOM 1935 C CA . GLY A 1 236 ? 6.530 3.883 -10.554 1.00 64.81 236 GLY A CA 1
ATOM 1936 C C . GLY A 1 236 ? 7.397 2.890 -9.767 1.00 64.81 236 GLY A C 1
ATOM 1937 O O . GLY A 1 236 ? 7.575 1.747 -10.180 1.00 64.81 236 GLY A O 1
ATOM 1938 N N . THR A 1 237 ? 7.921 3.312 -8.613 1.00 63.03 237 THR A N 1
ATOM 1939 C CA . THR A 1 237 ? 8.820 2.512 -7.758 1.00 63.03 237 THR A CA 1
ATOM 1940 C C . THR A 1 237 ? 8.134 1.941 -6.514 1.00 63.03 237 THR A C 1
ATOM 1942 O O . THR A 1 237 ? 8.752 1.231 -5.709 1.00 63.03 237 THR A O 1
ATOM 1945 N N . TYR A 1 238 ? 6.844 2.239 -6.356 1.00 75.19 238 TYR A N 1
ATOM 1946 C CA . TYR A 1 238 ? 6.021 1.768 -5.258 1.00 75.19 238 TYR A CA 1
ATOM 1947 C C . TYR A 1 238 ? 5.454 0.378 -5.552 1.00 75.19 238 TYR A C 1
ATOM 1949 O O . TYR A 1 238 ? 4.918 0.131 -6.634 1.00 75.19 238 TYR A O 1
ATOM 1957 N N . THR A 1 239 ? 5.533 -0.513 -4.561 1.00 78.25 239 THR A N 1
ATOM 1958 C CA . THR A 1 239 ? 4.938 -1.853 -4.620 1.00 78.25 239 THR A CA 1
ATOM 1959 C C . THR A 1 239 ? 4.222 -2.176 -3.317 1.00 78.25 239 THR A C 1
ATOM 1961 O O . THR A 1 239 ? 4.605 -1.714 -2.241 1.00 78.25 239 THR A O 1
ATOM 1964 N N . ILE A 1 240 ? 3.184 -3.003 -3.387 1.00 80.19 240 ILE A N 1
ATOM 1965 C CA . ILE A 1 240 ? 2.409 -3.395 -2.211 1.00 80.19 240 ILE A CA 1
ATOM 1966 C C . ILE A 1 240 ? 2.124 -4.900 -2.233 1.00 80.19 240 ILE A C 1
ATOM 1968 O O . ILE A 1 240 ? 1.638 -5.435 -3.227 1.00 80.19 240 ILE A O 1
ATOM 1972 N N . CYS A 1 241 ? 2.428 -5.587 -1.129 1.00 80.56 241 CYS A N 1
ATOM 1973 C CA . CYS A 1 241 ? 2.138 -7.014 -0.975 1.00 80.56 241 CYS A CA 1
ATOM 1974 C C . CYS A 1 241 ? 0.660 -7.264 -0.660 1.00 80.56 241 CYS A C 1
ATOM 1976 O O . CYS A 1 241 ? -0.031 -6.413 -0.089 1.00 80.56 241 CYS A O 1
ATOM 1978 N N . MET A 1 242 ? 0.187 -8.470 -0.954 1.00 81.44 242 MET A N 1
ATOM 1979 C CA . MET A 1 242 ? -1.187 -8.898 -0.699 1.00 81.44 242 MET A CA 1
ATOM 1980 C C . MET A 1 242 ? -1.622 -8.752 0.769 1.00 81.44 242 MET A C 1
ATOM 1982 O O . MET A 1 242 ? -2.742 -8.285 0.980 1.00 81.44 242 MET A O 1
ATOM 1986 N N . PRO A 1 243 ? -0.803 -9.069 1.795 1.00 84.19 243 PRO A N 1
ATOM 1987 C CA . PRO A 1 243 ? -1.155 -8.777 3.185 1.00 84.19 243 PRO A CA 1
ATOM 1988 C C . PRO A 1 243 ? -1.469 -7.295 3.428 1.00 84.19 243 PRO A C 1
ATOM 1990 O O . PRO A 1 243 ? -2.507 -6.978 3.999 1.00 84.19 243 PRO A O 1
ATOM 1993 N N . CYS A 1 244 ? -0.645 -6.371 2.924 1.00 85.06 244 CYS A N 1
ATOM 1994 C CA . CYS A 1 244 ? -0.914 -4.936 3.052 1.00 85.06 244 CYS A CA 1
ATOM 1995 C C . CYS A 1 244 ? -2.166 -4.510 2.275 1.00 85.06 244 CYS A C 1
ATOM 1997 O O . CYS A 1 244 ? -2.961 -3.732 2.798 1.00 85.06 244 CYS A O 1
ATOM 1999 N N . LYS A 1 245 ? -2.408 -5.075 1.082 1.00 86.88 245 LYS A N 1
ATOM 2000 C CA . LYS A 1 245 ? -3.667 -4.852 0.346 1.00 86.88 245 LYS A CA 1
ATOM 2001 C C . LYS A 1 245 ? -4.889 -5.310 1.154 1.00 86.88 245 LYS A C 1
ATOM 2003 O O . LYS A 1 245 ? -5.911 -4.628 1.149 1.00 86.88 245 LYS A O 1
ATOM 2008 N N . LYS A 1 246 ? -4.799 -6.437 1.877 1.00 87.38 246 LYS A N 1
ATOM 2009 C CA . LYS A 1 246 ? -5.875 -6.924 2.764 1.00 87.38 246 LYS A CA 1
ATOM 2010 C C . LYS A 1 246 ? -6.130 -5.965 3.927 1.00 87.38 246 LYS A C 1
ATOM 2012 O O . LYS A 1 246 ? -7.288 -5.657 4.189 1.00 87.38 246 LYS A O 1
ATOM 2017 N N . VAL A 1 247 ? -5.073 -5.458 4.567 1.00 89.44 247 VAL A N 1
ATOM 2018 C CA . VAL A 1 247 ? -5.193 -4.454 5.640 1.00 89.44 247 VAL A CA 1
ATOM 2019 C C . VAL A 1 247 ? -5.894 -3.191 5.136 1.00 89.44 247 VAL A C 1
ATOM 2021 O O . VAL A 1 247 ? -6.851 -2.729 5.749 1.00 89.44 247 VAL A O 1
ATOM 2024 N N . LEU A 1 248 ? -5.494 -2.667 3.973 1.00 89.75 248 LEU A N 1
ATOM 2025 C CA . LEU A 1 248 ? -6.153 -1.499 3.376 1.00 89.75 248 LEU A CA 1
ATOM 2026 C C . LEU A 1 248 ? -7.625 -1.762 3.044 1.00 89.75 248 LEU A C 1
ATOM 2028 O O . LEU A 1 248 ? -8.487 -0.922 3.302 1.00 89.75 248 LEU A O 1
ATOM 2032 N N . ARG A 1 249 ? -7.940 -2.956 2.533 1.00 88.81 249 ARG A N 1
ATOM 2033 C CA . ARG A 1 249 ? -9.318 -3.370 2.239 1.00 88.81 249 ARG A CA 1
ATOM 2034 C C . ARG A 1 249 ? -10.202 -3.430 3.491 1.00 88.81 249 ARG A C 1
ATOM 2036 O O . ARG A 1 249 ? -11.415 -3.252 3.377 1.00 88.81 249 ARG A O 1
ATOM 2043 N N . GLY A 1 250 ? -9.613 -3.664 4.663 1.00 90.25 250 GLY A N 1
ATOM 2044 C CA . GLY A 1 250 ? -10.309 -3.667 5.947 1.00 90.25 250 GLY A CA 1
ATOM 2045 C C . GLY A 1 250 ? -10.728 -2.277 6.435 1.00 90.25 250 GLY A C 1
ATOM 2046 O O . GLY A 1 250 ? -11.530 -2.185 7.362 1.00 90.25 250 GLY A O 1
ATOM 2047 N N . VAL A 1 251 ? -10.233 -1.189 5.836 1.00 93.00 251 VAL A N 1
ATOM 2048 C CA . VAL A 1 251 ? -10.592 0.180 6.232 1.00 93.00 251 VAL A CA 1
ATOM 2049 C C . VAL A 1 251 ? -11.921 0.595 5.604 1.00 93.00 251 VAL A C 1
ATOM 2051 O O . VAL A 1 251 ? -12.083 0.557 4.384 1.00 93.00 251 VAL A O 1
ATOM 2054 N N . MET A 1 252 ? -12.881 1.021 6.425 1.00 93.50 252 MET A N 1
ATOM 2055 C CA . MET A 1 252 ? -14.246 1.354 6.006 1.00 93.50 252 MET A CA 1
ATOM 2056 C C . MET A 1 252 ? -14.859 2.494 6.820 1.00 93.50 252 MET A C 1
ATOM 2058 O O . MET A 1 252 ? -14.368 2.864 7.887 1.00 93.50 252 MET A O 1
ATOM 2062 N N . THR A 1 253 ? -15.954 3.061 6.317 1.00 94.38 253 THR A N 1
ATOM 2063 C CA . THR A 1 253 ? -16.752 4.028 7.080 1.00 94.38 253 THR A CA 1
ATOM 2064 C C . THR A 1 253 ? -17.719 3.329 8.034 1.00 94.38 253 THR A C 1
ATOM 2066 O O . THR A 1 253 ? -18.056 2.161 7.849 1.00 94.38 253 THR A O 1
ATOM 2069 N N . ILE A 1 254 ? -18.206 4.050 9.051 1.00 93.50 254 ILE A N 1
ATOM 2070 C CA . ILE A 1 254 ? -19.218 3.518 9.985 1.00 93.50 254 ILE A CA 1
ATOM 2071 C C . ILE A 1 254 ? -20.456 2.945 9.269 1.00 93.50 254 ILE A C 1
ATOM 2073 O O . ILE A 1 254 ? -20.821 1.818 9.594 1.00 93.50 254 ILE A O 1
ATOM 2077 N N . PRO A 1 255 ? -21.116 3.659 8.334 1.00 91.94 255 PRO A N 1
ATOM 2078 C CA . PRO A 1 255 ? -22.305 3.126 7.667 1.00 91.94 255 PRO A CA 1
ATOM 2079 C C . PRO A 1 255 ? -22.026 1.817 6.923 1.00 91.94 255 PRO A C 1
ATOM 2081 O O . PRO A 1 255 ? -22.772 0.848 7.065 1.00 91.94 255 PRO A O 1
ATOM 2084 N N . GLU A 1 256 ? -20.887 1.754 6.227 1.00 93.56 256 GLU A N 1
ATOM 2085 C CA . GLU A 1 256 ? -20.454 0.542 5.542 1.00 93.56 256 GLU A CA 1
ATOM 2086 C C . GLU A 1 256 ? -20.206 -0.605 6.529 1.00 93.56 256 GLU A C 1
ATOM 2088 O O . GLU A 1 256 ? -20.637 -1.728 6.280 1.00 93.56 256 GLU A O 1
ATOM 2093 N N . ALA A 1 257 ? -19.553 -0.330 7.660 1.00 92.62 257 ALA A N 1
ATOM 2094 C CA . ALA A 1 257 ? -19.315 -1.316 8.706 1.00 92.62 257 ALA A CA 1
ATOM 2095 C C . ALA A 1 257 ? -20.626 -1.855 9.292 1.00 92.62 257 ALA A C 1
ATOM 2097 O O . ALA A 1 257 ? -20.796 -3.065 9.433 1.00 92.62 257 ALA A O 1
ATOM 2098 N N . GLU A 1 258 ? -21.571 -0.968 9.605 1.00 93.75 258 GLU A N 1
ATOM 2099 C CA . GLU A 1 258 ? -22.875 -1.356 10.141 1.00 93.75 258 GLU A CA 1
ATOM 2100 C C . GLU A 1 258 ? -23.638 -2.236 9.147 1.00 93.75 258 GLU A C 1
ATOM 2102 O O . GLU A 1 258 ? -24.177 -3.269 9.536 1.00 93.75 258 GLU A O 1
ATOM 2107 N N . LYS A 1 259 ? -23.593 -1.900 7.854 1.00 92.50 259 LYS A N 1
ATOM 2108 C CA . LYS A 1 259 ? -24.198 -2.709 6.793 1.00 92.50 259 LYS A CA 1
ATOM 2109 C C . LYS A 1 259 ? -23.488 -4.053 6.593 1.00 92.50 259 LYS A C 1
ATOM 2111 O O . LYS A 1 259 ? -24.154 -5.073 6.449 1.00 92.50 259 LYS A O 1
ATOM 2116 N N . LYS A 1 260 ? -22.150 -4.072 6.583 1.00 92.25 260 LYS A N 1
ATOM 2117 C CA . LYS A 1 260 ? -21.331 -5.279 6.351 1.00 92.25 260 LYS A CA 1
ATOM 2118 C C . LYS A 1 260 ? -21.498 -6.314 7.467 1.00 92.25 260 LYS A C 1
ATOM 2120 O O . LYS A 1 260 ? -21.460 -7.507 7.187 1.00 92.25 260 LYS A O 1
ATOM 2125 N N . TYR A 1 261 ? -21.675 -5.869 8.712 1.00 91.69 261 TYR A N 1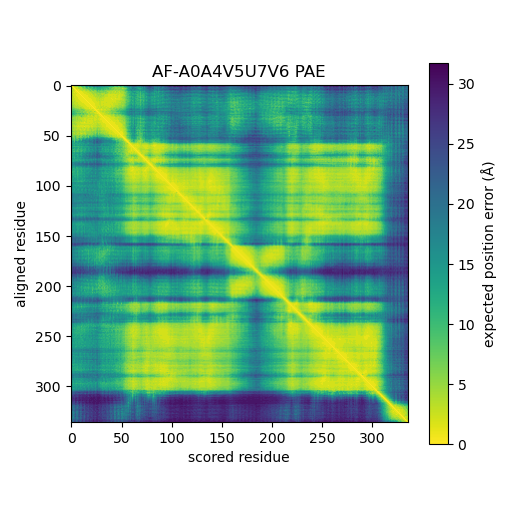
ATOM 2126 C CA . TYR A 1 261 ? -21.743 -6.738 9.896 1.00 91.69 261 TYR A CA 1
ATOM 2127 C C . TYR A 1 261 ? -23.149 -6.891 10.494 1.00 91.69 261 TYR A C 1
ATOM 2129 O O . TYR A 1 261 ? -23.282 -7.432 11.599 1.00 91.69 261 TYR A O 1
ATOM 2137 N N . ASP A 1 262 ? -24.174 -6.444 9.764 1.00 91.81 262 ASP A N 1
ATOM 2138 C CA . ASP A 1 262 ? -25.584 -6.501 10.161 1.00 91.81 262 ASP A CA 1
ATOM 2139 C C . ASP A 1 262 ? -25.833 -5.875 11.546 1.00 91.81 262 ASP A C 1
ATOM 2141 O O . ASP A 1 262 ? -26.417 -6.459 12.460 1.00 91.81 262 ASP A O 1
ATOM 2145 N N . LEU A 1 263 ? -25.289 -4.672 11.740 1.00 92.25 263 LEU A N 1
ATOM 2146 C CA . LEU A 1 263 ? -25.516 -3.861 12.929 1.00 92.25 263 LEU A CA 1
ATOM 2147 C C . LEU A 1 263 ? -26.608 -2.833 12.639 1.00 92.25 263 LEU A C 1
ATOM 2149 O O . LEU A 1 263 ? -26.684 -2.249 11.559 1.00 92.25 263 LEU A O 1
ATOM 2153 N N . ARG A 1 264 ? -27.425 -2.529 13.649 1.00 92.31 264 ARG A N 1
ATOM 2154 C CA . ARG A 1 264 ? -28.430 -1.466 13.540 1.00 92.31 264 ARG A CA 1
ATOM 2155 C C . ARG A 1 264 ? -27.752 -0.127 13.239 1.00 92.31 264 ARG A C 1
ATOM 2157 O O . ARG A 1 264 ? -26.808 0.245 13.939 1.00 92.31 264 ARG A O 1
ATOM 2164 N N . SER A 1 265 ? -28.289 0.630 12.286 1.00 92.00 265 SER A N 1
ATOM 2165 C CA . SER A 1 265 ? -27.742 1.932 11.893 1.00 92.00 265 SER A CA 1
ATOM 2166 C C . SER A 1 265 ? -27.573 2.889 13.082 1.00 92.00 265 SER A C 1
ATOM 2168 O O . SER A 1 265 ? -28.458 3.023 13.934 1.00 92.00 265 SER A O 1
ATOM 2170 N N . GLY A 1 266 ? -26.423 3.556 13.145 1.00 90.81 266 GLY A N 1
ATOM 2171 C CA . GLY A 1 266 ? -26.045 4.485 14.209 1.00 90.81 266 GLY A CA 1
ATOM 2172 C C . GLY A 1 266 ? -25.660 3.818 15.534 1.00 90.81 266 GLY A C 1
ATOM 2173 O O . GLY A 1 266 ? -25.594 4.494 16.563 1.00 90.81 266 GLY A O 1
ATOM 2174 N N . THR A 1 267 ? -25.437 2.505 15.570 1.00 92.75 267 THR A N 1
ATOM 2175 C CA . THR A 1 267 ? -24.948 1.803 16.768 1.00 92.75 267 THR A CA 1
ATOM 2176 C C . THR A 1 267 ? -23.512 2.185 17.083 1.00 92.75 267 THR A C 1
ATOM 2178 O O . THR A 1 267 ? -23.247 2.610 18.208 1.00 92.75 267 THR A O 1
ATOM 2181 N N . ILE A 1 268 ? -22.620 2.140 16.091 1.00 92.75 268 ILE A N 1
ATOM 2182 C CA . ILE A 1 268 ? -21.202 2.454 16.297 1.00 92.75 268 ILE A CA 1
ATOM 2183 C C . ILE A 1 268 ? -21.067 3.921 16.704 1.00 92.75 268 ILE A C 1
ATOM 2185 O O . ILE A 1 268 ? -20.448 4.231 17.716 1.00 92.75 268 ILE A O 1
ATOM 2189 N N . ARG A 1 269 ? -21.747 4.836 15.997 1.00 92.00 269 ARG A N 1
ATOM 2190 C CA . ARG A 1 269 ? -21.718 6.273 16.323 1.00 92.00 269 ARG A CA 1
ATOM 2191 C C . ARG A 1 269 ? -22.201 6.564 17.750 1.00 92.00 269 ARG A C 1
ATOM 2193 O O . ARG A 1 269 ? -21.606 7.396 18.428 1.00 92.00 269 ARG A O 1
ATOM 2200 N N . ARG A 1 270 ? -23.246 5.876 18.227 1.00 93.19 270 ARG A N 1
ATOM 2201 C CA . ARG A 1 270 ? -23.710 6.007 19.621 1.00 93.19 270 ARG A CA 1
ATOM 2202 C C . ARG A 1 270 ? -22.661 5.525 20.618 1.00 93.19 270 ARG A C 1
ATOM 2204 O O . ARG A 1 270 ? -22.469 6.163 21.649 1.00 93.19 270 ARG A O 1
ATOM 2211 N N . ASP A 1 271 ? -21.983 4.421 20.336 1.00 92.94 271 ASP A N 1
ATOM 2212 C CA . ASP A 1 271 ? -20.943 3.906 21.227 1.00 92.94 271 ASP A CA 1
ATOM 2213 C C . ASP A 1 271 ? -19.681 4.785 21.244 1.00 92.94 271 ASP A C 1
ATOM 2215 O O . ASP A 1 271 ? -19.091 4.931 22.315 1.00 92.94 271 ASP A O 1
ATOM 2219 N N . ILE A 1 272 ? -19.343 5.455 20.131 1.00 92.44 272 ILE A N 1
ATOM 2220 C CA . ILE A 1 272 ? -18.328 6.529 20.097 1.00 92.44 272 ILE A CA 1
ATOM 2221 C C . ILE A 1 272 ? -18.718 7.646 21.063 1.00 92.44 272 ILE A C 1
ATOM 2223 O O . ILE A 1 272 ? -17.966 7.961 21.978 1.00 92.44 272 ILE A O 1
ATOM 2227 N N . THR A 1 273 ? -19.931 8.199 20.934 1.00 91.38 273 THR A N 1
ATOM 2228 C CA . THR A 1 273 ? -20.382 9.303 21.807 1.00 91.38 273 THR A CA 1
ATOM 2229 C C . THR A 1 273 ? -20.451 8.924 23.287 1.00 91.38 273 THR A C 1
ATOM 2231 O O . THR A 1 273 ? -20.389 9.789 24.151 1.00 91.38 273 THR A O 1
ATOM 2234 N N . ARG A 1 274 ? -20.569 7.626 23.590 1.00 92.06 274 ARG A N 1
ATOM 2235 C CA . ARG A 1 274 ? -20.568 7.081 24.955 1.00 92.06 274 ARG A CA 1
ATOM 2236 C C . ARG A 1 274 ? -19.164 6.756 25.475 1.00 92.06 274 ARG A C 1
ATOM 2238 O O . ARG A 1 274 ? -19.057 6.188 26.557 1.00 92.06 274 ARG A O 1
ATOM 2245 N N . GLY A 1 275 ? -18.113 7.033 24.703 1.00 90.06 275 GLY A N 1
ATOM 2246 C CA . GLY A 1 275 ? -16.725 6.764 25.077 1.00 90.06 275 GLY A CA 1
ATOM 2247 C C . GLY A 1 275 ? -16.356 5.279 25.123 1.00 90.06 275 GLY A C 1
ATOM 2248 O O . GLY A 1 275 ? -15.338 4.916 25.697 1.00 90.06 275 GLY A O 1
ATOM 2249 N N . LYS A 1 276 ? -17.162 4.382 24.538 1.00 89.81 276 LYS A N 1
ATOM 2250 C CA . LYS A 1 276 ? -16.906 2.930 24.603 1.00 89.81 276 LYS A CA 1
ATOM 2251 C C . LYS A 1 276 ? -15.827 2.445 23.635 1.00 89.81 276 LYS A C 1
ATOM 2253 O O . LYS A 1 276 ? -15.458 1.272 23.703 1.00 89.81 276 LYS A O 1
ATOM 2258 N N . LEU A 1 277 ? -15.412 3.306 22.707 1.00 91.69 277 LEU A N 1
ATOM 2259 C CA . LEU A 1 277 ? -14.468 3.001 21.632 1.00 91.69 277 LEU A CA 1
ATOM 2260 C C . LEU A 1 277 ? -13.171 3.824 21.720 1.00 91.69 277 LEU A C 1
ATOM 2262 O O . LEU A 1 277 ? -12.357 3.748 20.807 1.00 91.69 277 LEU A O 1
ATOM 2266 N N . THR A 1 278 ? -12.951 4.556 22.817 1.00 90.19 278 THR A N 1
ATOM 2267 C CA . THR A 1 278 ? -11.766 5.413 23.020 1.00 90.19 278 THR A CA 1
ATOM 2268 C C . THR A 1 278 ? -10.456 4.642 22.901 1.00 90.19 278 THR A C 1
ATOM 2270 O O . THR A 1 278 ? -9.528 5.110 22.256 1.00 90.19 278 THR A O 1
ATOM 2273 N N . CYS A 1 279 ? -10.406 3.402 23.396 1.00 88.38 279 CYS A N 1
ATOM 2274 C CA . CYS A 1 279 ? -9.224 2.549 23.258 1.00 88.38 279 CYS A CA 1
ATOM 2275 C C . CYS A 1 279 ? -8.826 2.273 21.795 1.00 88.38 279 CYS A C 1
ATOM 2277 O O . CYS A 1 279 ? -7.646 2.076 21.514 1.00 88.38 279 CYS A O 1
ATOM 2279 N N . TYR A 1 280 ? -9.781 2.261 20.859 1.00 91.81 280 TYR A N 1
ATOM 2280 C CA . TYR A 1 280 ? -9.495 2.094 19.431 1.00 91.81 280 TYR A CA 1
ATOM 2281 C C . TYR A 1 280 ? -9.096 3.414 18.764 1.00 91.81 280 TYR A C 1
ATOM 2283 O O . TYR A 1 280 ? -8.375 3.386 17.766 1.00 91.81 280 TYR A O 1
ATOM 2291 N N . GLU A 1 281 ? -9.545 4.549 19.307 1.00 91.31 281 GLU A N 1
ATOM 2292 C CA . GLU A 1 281 ? -9.103 5.881 18.880 1.00 91.31 281 GLU A CA 1
ATOM 2293 C C . GLU A 1 281 ? -7.637 6.106 19.255 1.00 91.31 281 GLU A C 1
ATOM 2295 O O . GLU A 1 281 ? -6.831 6.443 18.388 1.00 91.31 281 GLU A O 1
ATOM 2300 N N . ASP A 1 282 ? -7.264 5.791 20.498 1.00 88.94 282 ASP A N 1
ATOM 2301 C CA . ASP A 1 282 ? -5.879 5.870 20.981 1.00 88.94 282 ASP A CA 1
ATOM 2302 C C . ASP A 1 282 ? -4.944 4.948 20.180 1.00 88.94 282 ASP A C 1
ATOM 2304 O O . ASP A 1 282 ? -3.801 5.292 19.879 1.00 88.94 282 ASP A O 1
ATOM 2308 N N . ALA A 1 283 ? -5.453 3.783 19.767 1.00 87.62 283 ALA A N 1
ATOM 2309 C CA . ALA A 1 283 ? -4.744 2.835 18.913 1.00 87.62 283 ALA A CA 1
ATOM 2310 C C . ALA A 1 283 ? -4.714 3.226 17.420 1.00 87.62 283 ALA A C 1
ATOM 2312 O O . ALA A 1 283 ? -4.188 2.465 16.611 1.00 87.62 283 ALA A O 1
ATOM 2313 N N . LYS A 1 284 ? -5.303 4.369 17.033 1.00 91.00 284 LYS A N 1
ATOM 2314 C CA . LYS A 1 284 ? -5.463 4.842 15.641 1.00 91.00 284 LYS A CA 1
ATOM 2315 C C . LYS A 1 284 ? -6.222 3.881 14.708 1.00 91.00 284 LYS A C 1
ATOM 2317 O O . LYS A 1 284 ? -6.141 4.006 13.487 1.00 91.00 284 LYS A O 1
ATOM 2322 N N . LEU A 1 285 ? -6.989 2.939 15.258 1.00 91.50 285 LEU A N 1
ATOM 2323 C CA . LEU A 1 285 ? -7.831 2.001 14.498 1.00 91.50 285 LEU A CA 1
ATOM 2324 C C . LEU A 1 285 ? -9.222 2.572 14.191 1.00 91.50 285 LEU A C 1
ATOM 2326 O O . LEU A 1 285 ? -9.922 2.061 13.314 1.00 91.50 285 LEU A O 1
ATOM 2330 N N . LEU A 1 286 ? -9.614 3.619 14.917 1.00 93.75 286 LEU A N 1
ATOM 2331 C CA . LEU A 1 286 ? -10.815 4.419 14.718 1.00 93.75 286 LEU A CA 1
ATOM 2332 C C . LEU A 1 286 ? -10.401 5.891 14.696 1.00 93.75 286 LEU A C 1
ATOM 2334 O O . LEU A 1 286 ? -9.713 6.355 15.598 1.00 93.75 286 LEU A O 1
ATOM 2338 N N . ARG A 1 287 ? -10.819 6.646 13.681 1.00 93.06 287 ARG A N 1
ATOM 2339 C CA . ARG A 1 287 ? -10.532 8.083 13.619 1.00 93.06 287 ARG A CA 1
ATOM 2340 C C . ARG A 1 287 ? -11.597 8.854 12.861 1.00 93.06 287 ARG A C 1
ATOM 2342 O O . ARG A 1 287 ? -12.343 8.309 12.044 1.00 93.06 287 ARG A O 1
ATOM 2349 N N . ARG A 1 288 ? -11.619 10.163 13.084 1.00 90.75 288 ARG A N 1
ATOM 2350 C CA . ARG A 1 288 ? -12.436 11.095 12.312 1.00 90.75 288 ARG A CA 1
ATOM 2351 C C . ARG A 1 288 ? -11.639 11.640 11.124 1.00 90.75 288 ARG A C 1
ATOM 2353 O O . ARG A 1 288 ? -10.497 12.056 11.277 1.00 90.75 288 ARG A O 1
ATOM 2360 N N . SER A 1 289 ? -12.261 11.641 9.952 1.00 87.62 289 SER A N 1
ATOM 2361 C CA . SER A 1 289 ? -11.743 12.174 8.693 1.00 87.62 289 SER A CA 1
ATOM 2362 C C . SER A 1 289 ? -12.742 13.208 8.179 1.00 87.62 289 SER A C 1
ATOM 2364 O O . SER A 1 289 ? -13.795 12.870 7.641 1.00 87.62 289 SER A O 1
ATOM 2366 N N . GLY A 1 290 ? -12.495 14.490 8.457 1.00 83.12 290 GLY A N 1
ATOM 2367 C CA . GLY A 1 290 ? -13.474 15.552 8.203 1.00 83.12 290 GLY A CA 1
ATOM 2368 C C . GLY A 1 290 ? -14.814 15.309 8.921 1.00 83.12 290 GLY A C 1
ATOM 2369 O O . GLY A 1 290 ? -14.901 15.308 10.155 1.00 83.12 290 GLY A O 1
ATOM 2370 N N . SER A 1 291 ? -15.889 15.118 8.152 1.00 85.00 291 SER A N 1
ATOM 2371 C CA . SER A 1 291 ? -17.238 14.841 8.675 1.00 85.00 291 SER A CA 1
ATOM 2372 C C . SER A 1 291 ? -17.551 13.350 8.843 1.00 85.00 291 SER A C 1
ATOM 2374 O O . SER A 1 291 ? -18.576 13.009 9.441 1.00 85.00 291 SER A O 1
ATOM 2376 N N . ILE A 1 292 ? -16.688 12.462 8.344 1.00 90.62 292 ILE A N 1
ATOM 2377 C CA . ILE A 1 292 ? -16.892 11.014 8.377 1.00 90.62 292 ILE A CA 1
ATOM 2378 C C . ILE A 1 292 ? -16.007 10.352 9.434 1.00 90.62 292 ILE A C 1
ATOM 2380 O O . ILE A 1 292 ? -14.965 10.870 9.830 1.00 90.62 292 ILE A O 1
ATOM 2384 N N . TRP A 1 293 ? -16.441 9.187 9.901 1.00 92.56 293 TRP A N 1
ATOM 2385 C CA . TRP A 1 293 ? -15.663 8.327 10.785 1.00 92.56 293 TRP A CA 1
ATOM 2386 C C . TRP A 1 293 ? -15.183 7.120 9.996 1.00 92.56 293 TRP A C 1
ATOM 2388 O O . TRP A 1 293 ? -15.985 6.481 9.307 1.00 92.56 293 TRP A O 1
ATOM 2398 N N . ILE A 1 294 ? -13.892 6.836 10.115 1.00 93.69 294 ILE A N 1
ATOM 2399 C CA . ILE A 1 294 ? -13.203 5.737 9.450 1.00 93.69 294 ILE A CA 1
ATOM 2400 C C . ILE A 1 294 ? -12.713 4.778 10.531 1.00 93.69 294 ILE A C 1
ATOM 2402 O O . ILE A 1 294 ? -12.181 5.208 11.555 1.00 93.69 294 ILE A O 1
ATOM 2406 N N . LEU A 1 295 ? -12.902 3.485 10.301 1.00 94.75 295 LEU A N 1
ATOM 2407 C CA . LEU A 1 295 ? -12.437 2.427 11.186 1.00 94.75 295 LEU A CA 1
ATOM 2408 C C . LEU A 1 295 ? -11.911 1.241 10.387 1.00 94.75 295 LEU A C 1
ATOM 2410 O O . LEU A 1 295 ? -12.331 1.007 9.253 1.00 94.75 295 LEU A O 1
ATOM 2414 N N . HIS A 1 296 ? -11.012 0.474 10.992 1.00 94.88 296 HIS A N 1
ATOM 2415 C CA . HIS A 1 296 ? -10.622 -0.825 10.458 1.00 94.88 296 HIS A CA 1
ATOM 2416 C C . HIS A 1 296 ? -11.595 -1.915 10.928 1.00 94.88 296 HIS A C 1
ATOM 2418 O O . HIS A 1 296 ? -12.064 -1.894 12.068 1.00 94.88 296 HIS A O 1
ATOM 2424 N N . GLU A 1 297 ? -11.871 -2.898 10.072 1.00 93.19 297 GLU A N 1
ATOM 2425 C CA . GLU A 1 297 ? -12.849 -3.968 10.313 1.00 93.19 297 GLU A CA 1
ATOM 2426 C C . GLU A 1 297 ? -12.631 -4.733 11.625 1.00 93.19 297 GLU A C 1
ATOM 2428 O O . GLU A 1 297 ? -13.578 -5.205 12.256 1.00 93.19 297 GLU A O 1
ATOM 2433 N N . ILE A 1 298 ? -11.381 -4.778 12.078 1.00 91.56 298 ILE A N 1
ATOM 2434 C CA . ILE A 1 298 ? -10.988 -5.413 13.330 1.00 91.56 298 ILE A CA 1
ATOM 2435 C C . ILE A 1 298 ? -11.655 -4.803 14.566 1.00 91.56 298 ILE A C 1
ATOM 2437 O O . ILE A 1 298 ? -11.948 -5.516 15.519 1.00 91.56 298 ILE A O 1
ATOM 2441 N N . VAL A 1 299 ? -11.949 -3.498 14.544 1.00 91.81 299 VAL A N 1
ATOM 2442 C CA . VAL A 1 299 ? -12.659 -2.816 15.637 1.00 91.81 299 VAL A CA 1
ATOM 2443 C C . VAL A 1 299 ? -14.062 -3.398 15.781 1.00 91.81 299 VAL A C 1
ATOM 2445 O O . VAL A 1 299 ? -14.554 -3.608 16.889 1.00 91.81 299 VAL A O 1
ATOM 2448 N N . VAL A 1 300 ? -14.704 -3.701 14.650 1.00 91.69 300 VAL A N 1
ATOM 2449 C CA . VAL A 1 300 ? -16.046 -4.282 14.637 1.00 91.69 300 VAL A CA 1
ATOM 2450 C C . VAL A 1 300 ? -16.010 -5.728 15.111 1.00 91.69 300 VAL A C 1
ATOM 2452 O O . VAL A 1 300 ? -16.852 -6.128 15.915 1.00 91.69 300 VAL A O 1
ATOM 2455 N N . GLN A 1 301 ? -15.017 -6.487 14.647 1.00 89.88 301 GLN A N 1
ATOM 2456 C CA . GLN A 1 301 ? -14.822 -7.878 15.047 1.00 89.88 301 GLN A CA 1
ATOM 2457 C C . GLN A 1 301 ? -14.529 -8.018 16.542 1.00 89.88 301 GLN A C 1
ATOM 2459 O O . GLN A 1 301 ? -15.112 -8.883 17.179 1.00 89.88 301 GLN A O 1
ATOM 2464 N N . ASP A 1 302 ? -13.696 -7.151 17.116 1.00 89.31 302 ASP A N 1
ATOM 2465 C CA . ASP A 1 302 ? -13.362 -7.184 18.544 1.00 89.31 302 ASP A CA 1
ATOM 2466 C C . ASP A 1 302 ? -14.529 -6.752 19.440 1.00 89.31 302 ASP A C 1
ATOM 2468 O O . ASP A 1 302 ? -14.767 -7.343 20.495 1.00 89.31 302 ASP A O 1
ATOM 2472 N N . LYS A 1 303 ? -15.280 -5.719 19.032 1.00 89.00 303 LYS A N 1
ATOM 2473 C CA . LYS A 1 303 ? -16.310 -5.130 19.894 1.00 89.00 303 LYS A CA 1
ATOM 2474 C C . LYS A 1 303 ? -17.692 -5.761 19.757 1.00 89.00 303 LYS A C 1
ATOM 2476 O O . LYS A 1 303 ? -18.402 -5.881 20.757 1.00 89.00 303 LYS A O 1
ATOM 2481 N N . TYR A 1 304 ? -18.106 -6.065 18.531 1.00 87.75 304 TYR A N 1
ATOM 2482 C CA . TYR A 1 304 ? -19.491 -6.427 18.208 1.00 87.75 304 TYR A CA 1
ATOM 2483 C C . TYR A 1 304 ? -19.651 -7.877 17.754 1.00 87.75 304 TYR A C 1
ATOM 2485 O O . TYR A 1 304 ? -20.778 -8.371 17.710 1.00 87.75 304 TYR A O 1
ATOM 2493 N N . LYS A 1 305 ? -18.554 -8.546 17.398 1.00 85.25 305 LYS A N 1
ATOM 2494 C CA . LYS A 1 305 ? -18.519 -9.958 17.005 1.00 85.25 305 LYS A CA 1
ATOM 2495 C C . LYS A 1 305 ? -17.421 -10.666 17.814 1.00 85.25 305 LYS A C 1
ATOM 2497 O O . LYS A 1 305 ? -17.070 -10.217 18.903 1.00 85.25 305 LYS A O 1
ATOM 2502 N N . GLU A 1 306 ? -16.920 -11.783 17.301 1.00 74.44 306 GLU A N 1
ATOM 2503 C CA . GLU A 1 306 ? -15.743 -12.463 17.833 1.00 74.44 306 GLU A CA 1
ATOM 2504 C C . GLU A 1 306 ? -14.568 -12.257 16.875 1.00 74.44 306 GLU A C 1
ATOM 2506 O O . GLU A 1 306 ? -14.730 -12.321 15.651 1.00 74.44 306 GLU A O 1
ATOM 2511 N N . LEU A 1 307 ? -13.386 -11.979 17.434 1.00 72.50 307 LEU A N 1
ATOM 2512 C CA . LEU A 1 307 ? -12.155 -11.964 16.651 1.00 72.50 307 LEU A CA 1
ATOM 2513 C C . LEU A 1 307 ? -11.901 -13.370 16.097 1.00 72.50 307 LEU A C 1
ATOM 2515 O O . LEU A 1 307 ? -12.109 -14.340 16.829 1.00 72.50 307 LEU A O 1
ATOM 2519 N N . PRO A 1 308 ? -11.409 -13.495 14.852 1.00 65.88 308 PRO A N 1
ATOM 2520 C CA . PRO A 1 308 ? -10.996 -14.787 14.326 1.00 65.88 308 PRO A CA 1
ATOM 2521 C C . PRO A 1 308 ? -9.973 -15.423 15.271 1.00 65.88 308 PRO A C 1
ATOM 2523 O O . PRO A 1 308 ? -8.959 -14.799 15.604 1.00 65.88 308 PRO A O 1
ATOM 2526 N N . GLU A 1 309 ? -10.227 -16.658 15.710 1.00 56.75 309 GLU A N 1
ATOM 2527 C CA . GLU A 1 309 ? -9.214 -17.448 16.401 1.00 56.75 309 GLU A CA 1
ATOM 2528 C C . GLU A 1 309 ? -8.095 -17.734 15.401 1.00 56.75 309 GLU A C 1
ATOM 2530 O O . GLU A 1 309 ? -8.219 -18.576 14.513 1.00 56.75 309 GLU A O 1
ATOM 2535 N N . HIS A 1 310 ? -6.988 -17.000 15.509 1.00 50.59 310 HIS A N 1
ATOM 2536 C CA . HIS A 1 310 ? -5.780 -17.411 14.821 1.00 50.59 310 HIS A CA 1
ATOM 2537 C C . HIS A 1 310 ? -5.309 -18.700 15.482 1.00 50.59 310 HIS A C 1
ATOM 2539 O O . HIS A 1 310 ? -4.881 -18.698 16.638 1.00 50.59 310 HIS A O 1
ATOM 2545 N N . THR A 1 311 ? -5.332 -19.795 14.724 1.00 38.97 311 THR A N 1
ATOM 2546 C CA . THR A 1 311 ? -4.403 -20.897 14.945 1.00 38.97 311 THR A CA 1
ATOM 2547 C C . THR A 1 311 ? -3.017 -20.313 14.746 1.00 38.97 311 THR A C 1
ATOM 2549 O O . THR A 1 311 ? -2.481 -20.283 13.638 1.00 38.97 311 THR A O 1
ATOM 2552 N N . SER A 1 312 ? -2.450 -19.764 15.813 1.00 41.09 312 SER A N 1
ATOM 2553 C CA . SER A 1 312 ? -1.023 -19.585 15.900 1.00 41.09 312 SER A CA 1
ATOM 2554 C C . SER A 1 312 ? -0.446 -20.978 15.707 1.00 41.09 312 SER A C 1
ATOM 2556 O O . SER A 1 312 ? -0.410 -21.798 16.619 1.00 41.09 312 SER A O 1
ATOM 2558 N N . THR A 1 313 ? 0.012 -21.272 14.493 1.00 35.53 313 THR A N 1
ATOM 2559 C CA . THR A 1 313 ? 1.167 -22.139 14.359 1.00 35.53 313 THR A CA 1
ATOM 2560 C C . THR A 1 313 ? 2.254 -21.431 15.146 1.00 35.53 313 THR A C 1
ATOM 2562 O O . THR A 1 313 ? 3.002 -20.607 14.621 1.00 35.53 313 THR A O 1
ATOM 2565 N N . THR A 1 314 ? 2.331 -21.731 16.441 1.00 38.25 314 THR A N 1
ATOM 2566 C CA . THR A 1 314 ? 3.606 -21.923 17.098 1.00 38.25 314 THR A CA 1
ATOM 2567 C C . THR A 1 314 ? 4.350 -22.904 16.208 1.00 38.25 314 THR A C 1
ATOM 2569 O O . THR A 1 314 ? 4.314 -24.115 16.393 1.00 38.25 314 THR A O 1
ATOM 2572 N N . SER A 1 315 ? 5.012 -22.367 15.184 1.00 38.22 315 SER A N 1
ATOM 2573 C CA . SER A 1 315 ? 6.230 -22.948 14.672 1.00 38.22 315 SER A CA 1
ATOM 2574 C C . SER A 1 315 ? 7.150 -22.959 15.886 1.00 38.22 315 SER A C 1
ATOM 2576 O O . SER A 1 315 ? 7.913 -22.019 16.109 1.00 38.22 315 SER A O 1
ATOM 2578 N N . GLY A 1 316 ? 7.027 -23.998 16.723 1.00 38.44 316 GLY A N 1
ATOM 2579 C CA . GLY A 1 316 ? 8.151 -24.457 17.515 1.00 38.44 316 GLY A CA 1
ATOM 2580 C C . GLY A 1 316 ? 9.309 -24.464 16.541 1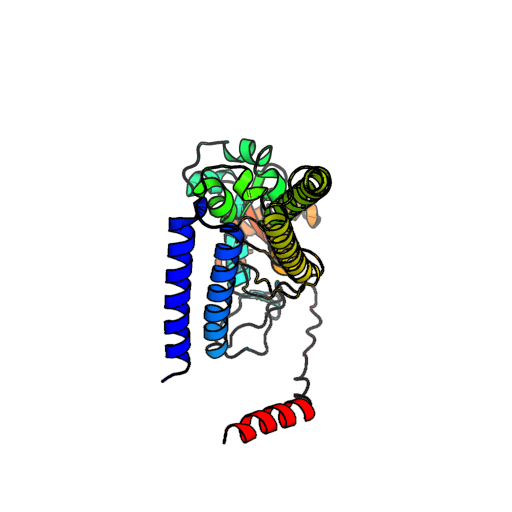.00 38.44 316 GLY A C 1
ATOM 2581 O O . GLY A 1 316 ? 9.123 -24.941 15.421 1.00 38.44 316 GLY A O 1
ATOM 2582 N N . TYR A 1 317 ? 10.389 -23.765 16.899 1.00 40.84 317 TYR A N 1
ATOM 2583 C CA . TYR A 1 317 ? 11.587 -23.665 16.078 1.00 40.84 317 TYR A CA 1
ATOM 2584 C C . TYR A 1 317 ? 11.753 -24.992 15.351 1.00 40.84 317 TYR A C 1
ATOM 2586 O O . TYR A 1 317 ? 11.966 -26.011 16.006 1.00 40.84 317 TYR A O 1
ATOM 2594 N N . ALA A 1 318 ? 11.562 -25.000 14.029 1.00 46.38 318 ALA A N 1
ATOM 2595 C CA . ALA A 1 318 ? 12.117 -26.085 13.256 1.00 46.38 318 ALA A CA 1
ATOM 2596 C C . ALA A 1 318 ? 13.603 -25.968 13.571 1.00 46.38 318 ALA A C 1
ATOM 2598 O O . ALA A 1 318 ? 14.227 -24.969 13.194 1.00 46.38 318 ALA A O 1
ATOM 2599 N N . GLU A 1 319 ? 14.103 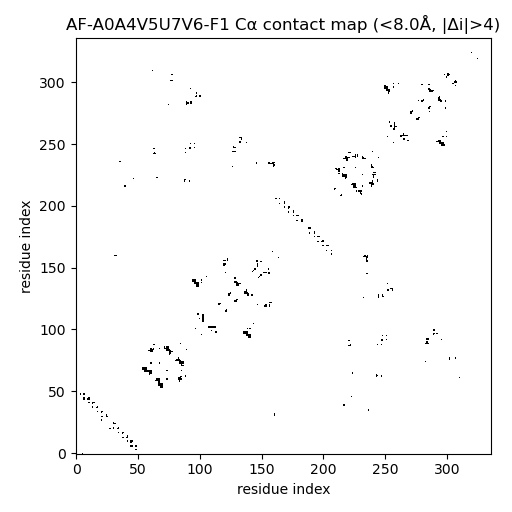-26.871 14.418 1.00 49.97 319 GLU A N 1
ATOM 2600 C CA . GLU A 1 319 ? 15.521 -26.974 14.716 1.00 49.97 319 GLU A CA 1
ATOM 2601 C C . GLU A 1 319 ? 16.227 -26.847 13.379 1.00 49.97 319 GLU A C 1
ATOM 2603 O O . GLU A 1 319 ? 15.849 -27.529 12.422 1.00 49.97 319 GLU A O 1
ATOM 2608 N N . ILE A 1 320 ? 17.147 -25.882 13.275 1.00 57.91 320 ILE A N 1
ATOM 2609 C CA . ILE A 1 320 ? 17.873 -25.660 12.029 1.00 57.91 320 ILE A CA 1
ATOM 2610 C C . ILE A 1 320 ? 18.440 -27.030 11.653 1.00 57.91 320 ILE A C 1
ATOM 2612 O O . ILE A 1 320 ? 19.216 -27.566 12.446 1.00 57.91 320 ILE A O 1
ATOM 2616 N N . PRO A 1 321 ? 18.029 -27.621 10.513 1.00 63.31 321 PRO A N 1
ATOM 2617 C CA . PRO A 1 321 ? 18.451 -28.961 10.152 1.00 63.31 321 PRO A CA 1
ATOM 2618 C C . PRO A 1 321 ? 19.967 -29.055 10.268 1.00 63.31 321 PRO A C 1
ATOM 2620 O O . PRO A 1 321 ? 20.668 -28.178 9.758 1.00 63.31 321 PRO A O 1
ATOM 2623 N N . ASN A 1 322 ? 20.472 -30.085 10.949 1.00 65.75 322 ASN A N 1
ATOM 2624 C CA . ASN A 1 322 ? 21.903 -30.201 11.245 1.00 65.75 322 ASN A CA 1
ATOM 2625 C C . ASN A 1 322 ? 22.780 -30.083 9.983 1.00 65.75 322 ASN A C 1
ATOM 2627 O O . ASN A 1 322 ? 23.854 -29.498 10.059 1.00 65.75 322 ASN A O 1
ATOM 2631 N N . ASP A 1 323 ? 22.280 -30.496 8.812 1.00 66.81 323 ASP A N 1
ATOM 2632 C CA . ASP A 1 323 ? 22.943 -30.305 7.509 1.00 66.81 323 ASP A CA 1
ATOM 2633 C C . ASP A 1 323 ? 23.206 -28.816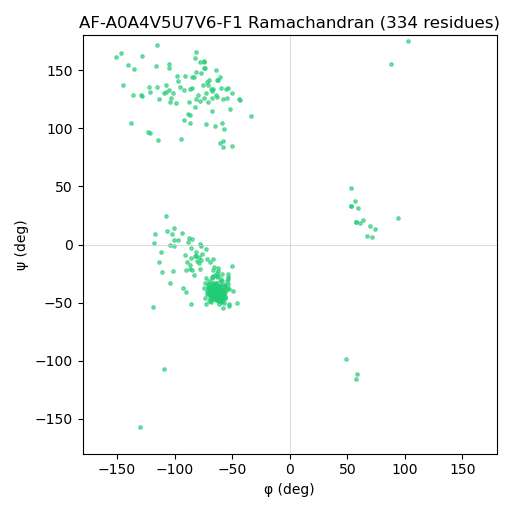 7.180 1.00 66.81 323 ASP A C 1
ATOM 2635 O O . ASP A 1 323 ? 24.286 -28.445 6.728 1.00 66.81 323 ASP A O 1
ATOM 2639 N N . LEU A 1 324 ? 22.277 -27.901 7.480 1.00 61.50 324 LEU A N 1
ATOM 2640 C CA . LEU A 1 324 ? 22.494 -26.460 7.278 1.00 61.50 324 LEU A CA 1
ATOM 2641 C C . LEU A 1 324 ? 23.512 -25.880 8.275 1.00 61.50 324 LEU A C 1
ATOM 2643 O O . LEU A 1 324 ? 24.301 -24.995 7.918 1.00 61.50 324 LEU A O 1
ATOM 2647 N N . LEU A 1 325 ? 23.541 -26.390 9.509 1.00 66.94 325 LEU A N 1
ATOM 2648 C CA . LEU A 1 325 ? 24.547 -26.010 10.508 1.00 66.94 325 LEU A CA 1
ATOM 2649 C C . LEU A 1 325 ? 25.940 -26.525 10.121 1.00 66.94 325 LEU A C 1
ATOM 2651 O O . LEU A 1 325 ? 26.922 -25.793 10.232 1.00 66.94 325 LEU A O 1
ATOM 2655 N N . GLU A 1 326 ? 26.037 -27.746 9.603 1.00 66.44 326 GLU A N 1
ATOM 2656 C CA . GLU A 1 326 ? 27.287 -28.318 9.099 1.00 66.44 326 GLU A CA 1
ATOM 2657 C C . GLU A 1 326 ? 27.784 -27.596 7.847 1.00 66.44 326 GLU A C 1
ATOM 2659 O O . GLU A 1 326 ? 28.961 -27.237 7.776 1.00 66.44 326 GLU A O 1
ATOM 2664 N N . ARG A 1 327 ? 26.898 -27.279 6.896 1.00 64.19 327 ARG A N 1
ATOM 2665 C CA . ARG A 1 327 ? 27.252 -26.494 5.704 1.00 64.19 327 ARG A CA 1
ATOM 2666 C C . ARG A 1 327 ? 27.760 -25.109 6.071 1.00 64.19 327 ARG A C 1
ATOM 2668 O O . ARG A 1 327 ? 28.821 -24.714 5.592 1.00 64.19 327 ARG A O 1
ATOM 2675 N N . SER A 1 328 ? 27.063 -24.389 6.947 1.00 62.44 328 SER A N 1
ATOM 2676 C CA . SER A 1 328 ? 27.502 -23.057 7.386 1.00 62.44 328 SER A CA 1
ATOM 2677 C C . SER A 1 328 ? 28.837 -23.103 8.140 1.00 62.44 328 SER A C 1
ATOM 2679 O O . SER A 1 328 ? 29.720 -22.297 7.845 1.00 62.44 328 SER A O 1
ATOM 2681 N N . ARG A 1 329 ? 29.053 -24.100 9.014 1.00 64.88 329 ARG A N 1
ATOM 2682 C CA . ARG A 1 329 ? 30.359 -24.359 9.652 1.00 64.88 329 ARG A CA 1
ATOM 2683 C C . ARG A 1 329 ? 31.454 -24.683 8.637 1.00 64.88 329 ARG A C 1
ATOM 2685 O O . ARG A 1 329 ? 32.566 -24.184 8.776 1.00 64.88 329 ARG A O 1
ATOM 2692 N N . SER A 1 330 ? 31.156 -25.475 7.608 1.00 64.12 330 SER A N 1
ATOM 2693 C CA . SER A 1 330 ? 32.128 -25.834 6.568 1.00 64.12 330 SER A CA 1
ATOM 2694 C C . SER A 1 330 ? 32.576 -24.625 5.742 1.00 64.12 330 SER A C 1
ATOM 2696 O O . SER A 1 330 ? 33.752 -24.519 5.408 1.00 64.12 330 SER A O 1
ATOM 2698 N N . VAL A 1 331 ? 31.669 -23.680 5.463 1.00 61.50 331 VAL A N 1
ATOM 2699 C CA . VAL A 1 331 ? 31.998 -22.427 4.767 1.00 61.50 331 VAL A CA 1
ATOM 2700 C C . VAL A 1 331 ? 32.836 -21.523 5.668 1.00 61.50 331 VAL A C 1
ATOM 2702 O O . VAL A 1 331 ? 33.839 -20.979 5.219 1.00 61.50 331 VAL A O 1
ATOM 2705 N N . PHE A 1 332 ? 32.481 -21.412 6.951 1.00 50.12 332 PHE A N 1
ATOM 2706 C CA . PHE A 1 332 ? 33.217 -20.576 7.902 1.00 50.12 332 PHE A CA 1
ATOM 2707 C C . PHE A 1 332 ? 34.635 -21.103 8.181 1.00 50.12 332 PHE A C 1
ATOM 2709 O O . PHE A 1 332 ? 35.573 -20.322 8.303 1.00 50.12 332 PHE A O 1
ATOM 2716 N N . ASN A 1 333 ? 34.813 -22.426 8.220 1.00 56.28 333 ASN A N 1
ATOM 2717 C CA . ASN A 1 333 ? 36.118 -23.059 8.422 1.00 56.28 333 ASN A CA 1
ATOM 2718 C C . ASN A 1 333 ? 37.012 -23.051 7.173 1.00 56.28 333 ASN A C 1
ATOM 2720 O O . ASN A 1 333 ? 38.199 -23.310 7.304 1.00 56.28 333 ASN A O 1
ATOM 2724 N N . ARG A 1 334 ? 36.474 -22.753 5.983 1.00 49.22 334 ARG A N 1
ATOM 2725 C CA . ARG A 1 334 ? 37.268 -22.535 4.756 1.00 49.22 334 ARG A CA 1
ATOM 2726 C C . ARG A 1 334 ? 37.838 -21.117 4.645 1.00 49.22 334 ARG A C 1
ATOM 2728 O O . ARG A 1 334 ? 38.611 -20.854 3.732 1.00 49.22 334 ARG A O 1
ATOM 2735 N N . LEU A 1 335 ? 37.409 -20.206 5.521 1.00 45.34 335 LEU A N 1
ATOM 2736 C CA . LEU A 1 335 ? 37.863 -18.811 5.583 1.00 45.34 335 LEU A CA 1
ATOM 2737 C C . LEU A 1 335 ? 38.913 -18.573 6.687 1.00 45.34 335 LEU A C 1
ATOM 2739 O O . LEU A 1 335 ? 39.324 -17.433 6.898 1.00 45.34 335 LEU A O 1
ATOM 2743 N N . LYS A 1 336 ? 39.333 -19.634 7.384 1.00 39.19 336 LYS A N 1
ATOM 2744 C CA . LYS A 1 336 ? 40.589 -19.704 8.141 1.00 39.19 336 LYS A CA 1
ATOM 2745 C C . LYS A 1 336 ? 41.583 -20.525 7.340 1.00 39.19 336 LYS A C 1
ATOM 2747 O O . LYS A 1 336 ? 42.785 -20.209 7.451 1.00 39.19 336 LYS A O 1
#

Sequence (336 aa):
MNIFDDYDQKLDQLHKAHEAIIEHFHELPDASYQAFSVEAEIRNFSLRKERLSIIPSKTSCHLCDQFLAYEEVPTKLGKKKSFNICSKCIDTISLVRGTTEFEMVHELQKNTLNQDITGALHPLIKDHLIRQSEKCWLIHDVVYDLYYKKGRTREALDQSWIEDIEKRLALLKQQLVIMADLNYKLPDSYMQDYSHKAQIKDLEGKLERIDGGLLPYRCSHCGSWIKEAGRPTFYGTYTICMPCKKVLRGVMTIPEAEKKYDLRSGTIRRDITRGKLTCYEDAKLLRRSGSIWILHEIVVQDKYKELPEHTSTTSGYAEIPNDLLERSRSVFNRLK

Mean predicted aligned error: 12.62 Å

Foldseek 3Di:
DPPLVVLVVVLVVLVVVLVVLVVCVVPDDLSLVSNLVSVLVSLVSVVVSVVVVFDFDLDAAPLQRDTDGPPWDFQFFAPVSNHGHGPLLLVQLLQWFWPVLLCVVLVHDPPPVVVCCVPLCVVVCVLLCWDDFPPIIIHGNCVCVLAVVVPNDSCLQPDPSLVVLVVVLVVLVVVLVVLVVCCVPDVVCVVVNVVSVVSNVVSVVVNCCQQVCVRFDAAPRPRDTQPDHGHFRDSSNHTHHPSSSSSSVQKHWPVSLCVVVVHDPCPVVVCVVVVVCVSCVVSSQWDDRPPTIMHGNVSCCRPPHPDPPPPPPPPPPPPPPVVVVVVVVVVVVVVD

Radius of gyration: 24.88 Å; Cα contacts (8 Å, |Δi|>4): 371; chains: 1; bounding box: 69×53×76 Å